Protein AF-A0A4P5WWT2-F1 (afdb_monomer)

pLDDT: mean 78.0, std 23.85, range [30.55, 98.19]

Secondary structure (DSSP, 8-state):
---SS-SSSSSS----------------------------EEE-TTS-EEEPPPHHHHHHHHHHHHHHHHHHHHHHHHHHHHHHHHHHHHHHHHHHHHHHHHHHHHHHHHHHHHHHHHHHHHHHHHHHHHHHHHHHHHHHHHHHHHHHHHHHHHHHHHHHHHHHHHHHHHHHHHHHHHHHHHHHHHHHHHHHHHHHHHHHHHHHHHHHHHHHHHHHHHHHHHHHHHHTT--------------------------------

Radius of gyration: 88.11 Å; Cα contacts (8 Å, |Δi|>4): 20; chains: 1; bounding box: 163×46×230 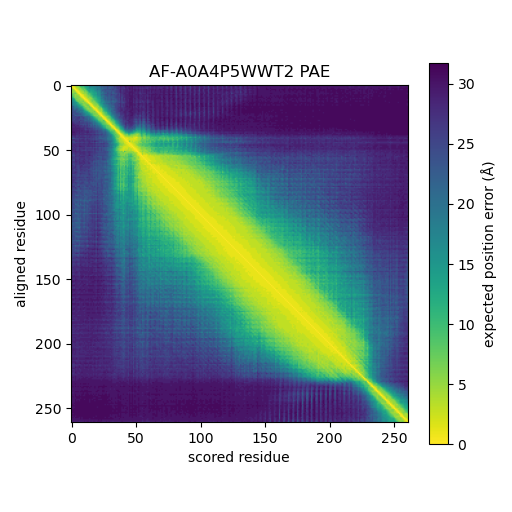Å

Mean predicted aligned error: 20.01 Å

Solvent-accessible surface area (backbone atoms only — not comparable to full-atom values): 16161 Å² total; per-residue (Å²): 143,86,89,90,86,87,85,88,84,86,83,87,76,89,87,91,84,87,88,88,83,90,80,94,76,92,81,82,86,74,95,71,73,85,74,76,76,77,77,44,73,45,73,45,98,87,70,50,78,43,78,54,69,56,69,68,64,52,51,53,51,49,55,52,46,58,50,49,50,55,5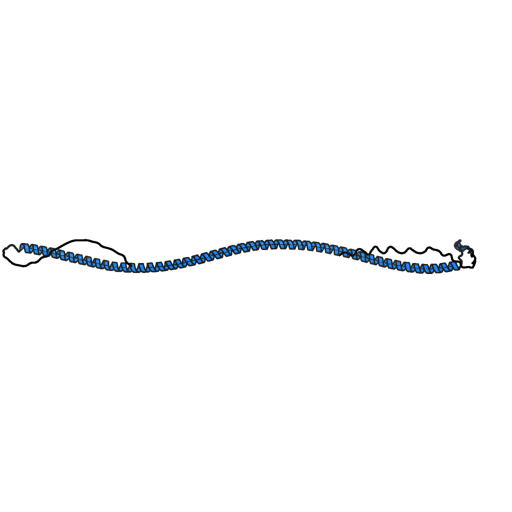1,48,52,52,51,51,53,51,50,52,51,51,50,52,51,50,55,48,53,52,52,52,50,52,52,52,48,55,52,50,54,51,52,50,51,52,51,52,50,52,52,53,51,51,53,51,51,50,54,51,51,53,51,51,53,52,51,52,51,53,50,52,56,53,48,52,53,49,51,52,53,51,49,54,52,49,55,51,50,51,54,51,50,55,50,51,54,50,51,53,52,52,53,51,52,51,52,50,54,48,52,54,51,50,50,51,53,52,52,52,53,48,52,52,51,51,51,51,53,52,49,50,53,52,51,54,51,49,52,50,49,50,54,50,50,52,52,49,53,49,50,54,49,52,51,51,52,50,50,50,50,51,51,56,50,51,66,72,69,66,87,80,87,82,89,86,89,90,92,84,82,89,81,88,84,87,84,88,81,86,84,82,86,88,81,84,86,82,87,90,133

Sequence (261 aa):
MKKILLSAVLLASTCSFADARDTKGCFLFARRNKTTTTTQWYRAKDGTVRKMLPYWDAMHRAEDADRLETELQKAQTDLAAAQAANAQTTADLAAAKTQTEALQKELEAARAQLAQLKTASETQSAELKKQIDSEKTTAASQKERADKAENAHKTAVGQVASLREEALRQAETLTGVRTELKATAEERDALKVRSEELQKAVTAAETAAKQTREELEALKKTVEENKKADETKPADPPQEGTTEEQPKVEGEKPAEPAAGN

Structure (mmCIF, N/CA/C/O backbone):
data_AF-A0A4P5WWT2-F1
#
_entry.id   AF-A0A4P5WWT2-F1
#
loop_
_atom_site.group_PDB
_atom_site.id
_atom_site.type_symbol
_atom_site.label_atom_id
_atom_site.label_alt_id
_atom_site.label_comp_id
_atom_site.label_asym_id
_atom_site.label_entity_id
_atom_site.label_seq_id
_atom_site.pdbx_PDB_ins_code
_atom_site.Cartn_x
_atom_site.Cartn_y
_atom_site.Cartn_z
_atom_site.occupancy
_atom_site.B_iso_or_equiv
_atom_site.auth_seq_id
_atom_site.auth_comp_id
_atom_site.auth_asym_id
_atom_site.auth_atom_id
_atom_site.pdbx_PDB_model_num
ATOM 1 N N . MET A 1 1 ? 35.916 -8.558 -21.184 1.00 42.97 1 MET A N 1
ATOM 2 C CA . MET A 1 1 ? 35.759 -8.578 -22.653 1.00 42.97 1 MET A CA 1
ATOM 3 C C . MET A 1 1 ? 36.894 -7.777 -23.279 1.00 42.97 1 MET A C 1
ATOM 5 O O . MET A 1 1 ? 36.809 -6.568 -23.404 1.00 42.97 1 MET A O 1
ATOM 9 N N . LYS A 1 2 ? 38.017 -8.448 -23.549 1.00 47.03 2 LYS A N 1
ATOM 10 C CA . LYS A 1 2 ? 39.197 -7.921 -24.248 1.00 47.03 2 LYS A CA 1
ATOM 11 C C . LYS A 1 2 ? 39.302 -8.748 -25.526 1.00 47.03 2 LYS A C 1
ATOM 13 O O . LYS A 1 2 ? 39.317 -9.966 -25.362 1.00 47.03 2 LYS A O 1
ATOM 18 N N . LYS A 1 3 ? 39.326 -8.114 -26.709 1.00 51.00 3 LYS A N 1
ATOM 19 C CA . LYS A 1 3 ? 39.768 -8.623 -28.038 1.00 51.00 3 LYS A CA 1
ATOM 20 C C . LYS A 1 3 ? 38.889 -8.075 -29.182 1.00 51.00 3 LYS A C 1
ATOM 22 O O . LYS A 1 3 ? 38.133 -8.849 -29.740 1.00 51.00 3 LYS A O 1
ATOM 27 N N . ILE A 1 4 ? 38.995 -6.790 -29.551 1.00 53.16 4 ILE A N 1
ATOM 28 C CA . ILE A 1 4 ? 38.644 -6.312 -30.919 1.00 53.16 4 ILE A CA 1
ATOM 29 C C . ILE A 1 4 ? 39.472 -5.055 -31.292 1.00 53.16 4 ILE A C 1
ATOM 31 O O . ILE A 1 4 ? 38.941 -4.062 -31.767 1.00 53.16 4 ILE A O 1
ATOM 35 N N . LEU A 1 5 ? 40.783 -5.041 -31.031 1.00 49.09 5 LEU A N 1
ATOM 36 C CA . LEU A 1 5 ? 41.663 -3.924 -31.432 1.00 49.09 5 LEU A CA 1
ATOM 37 C C . LEU A 1 5 ? 43.031 -4.440 -31.903 1.00 49.09 5 LEU A C 1
ATOM 39 O O . LEU A 1 5 ? 44.060 -4.052 -31.366 1.00 49.09 5 LEU A O 1
ATOM 43 N N . LEU A 1 6 ? 43.052 -5.384 -32.850 1.00 46.62 6 LEU A N 1
ATOM 44 C CA . LEU A 1 6 ? 44.300 -5.978 -33.358 1.00 46.62 6 LEU A CA 1
ATOM 45 C C . LEU A 1 6 ? 44.109 -6.591 -34.760 1.00 46.62 6 LEU A C 1
ATOM 47 O O . LEU A 1 6 ? 44.288 -7.789 -34.952 1.00 46.62 6 LEU A O 1
ATOM 51 N N . SER A 1 7 ? 43.709 -5.791 -35.753 1.00 43.78 7 SER A N 1
ATOM 52 C CA . SER A 1 7 ? 43.649 -6.279 -37.147 1.00 43.78 7 SER A CA 1
ATOM 53 C C . SER A 1 7 ? 43.903 -5.239 -38.249 1.00 43.78 7 SER A C 1
ATOM 55 O O . SER A 1 7 ? 43.761 -5.573 -39.417 1.00 43.78 7 SER A O 1
ATOM 57 N N . ALA A 1 8 ? 44.345 -4.014 -37.935 1.00 43.34 8 ALA A N 1
ATOM 58 C CA . ALA A 1 8 ? 44.495 -2.950 -38.944 1.00 43.34 8 ALA A CA 1
ATOM 59 C C . ALA A 1 8 ? 45.938 -2.446 -39.191 1.00 43.34 8 ALA A C 1
ATOM 61 O O . ALA A 1 8 ? 46.107 -1.383 -39.774 1.00 43.34 8 ALA A O 1
ATOM 62 N N . VAL A 1 9 ? 46.988 -3.168 -38.767 1.00 48.16 9 VAL A N 1
ATOM 63 C CA . VAL A 1 9 ? 48.397 -2.693 -38.882 1.00 48.16 9 VAL A CA 1
ATOM 64 C C . VAL A 1 9 ? 49.313 -3.640 -39.686 1.00 48.16 9 VAL A C 1
ATOM 66 O O . VAL A 1 9 ? 50.515 -3.435 -39.765 1.00 48.16 9 VAL A O 1
ATOM 69 N N . LEU A 1 10 ? 48.780 -4.666 -40.355 1.00 43.59 10 LEU A N 1
ATOM 70 C CA . LEU A 1 10 ? 49.599 -5.729 -40.967 1.00 43.59 10 LEU A CA 1
ATOM 71 C C . LEU A 1 10 ? 49.411 -5.899 -42.485 1.00 43.59 10 LEU A C 1
ATOM 73 O O . LEU A 1 10 ? 49.342 -7.023 -42.963 1.00 43.59 10 LEU A O 1
ATOM 77 N N . LEU A 1 11 ? 49.341 -4.808 -43.257 1.00 41.16 11 LEU A N 1
ATOM 78 C CA . LEU A 1 11 ? 49.285 -4.897 -44.732 1.00 41.16 11 LEU A CA 1
ATOM 79 C C . LEU A 1 11 ? 49.998 -3.750 -45.476 1.00 41.16 11 LEU A C 1
ATOM 81 O O . LEU A 1 11 ? 49.630 -3.389 -46.587 1.00 41.16 11 LEU A O 1
ATOM 85 N N . ALA A 1 12 ? 51.058 -3.201 -44.879 1.00 41.62 12 ALA A N 1
ATOM 86 C CA . ALA A 1 12 ? 51.969 -2.262 -45.541 1.00 41.62 12 ALA A CA 1
ATOM 87 C C . ALA A 1 12 ? 53.431 -2.697 -45.341 1.00 41.62 12 ALA A C 1
ATOM 89 O O . ALA A 1 12 ? 54.219 -2.014 -44.696 1.00 41.62 12 ALA A O 1
ATOM 90 N N . SER A 1 13 ? 53.779 -3.890 -45.821 1.00 45.91 13 SER A N 1
ATOM 91 C CA . SER A 1 13 ? 55.163 -4.365 -45.950 1.00 45.91 13 SER A CA 1
ATOM 92 C C . SER A 1 13 ? 55.162 -5.627 -46.814 1.00 45.91 13 SER A C 1
ATOM 94 O O . SER A 1 13 ? 54.266 -6.450 -46.648 1.00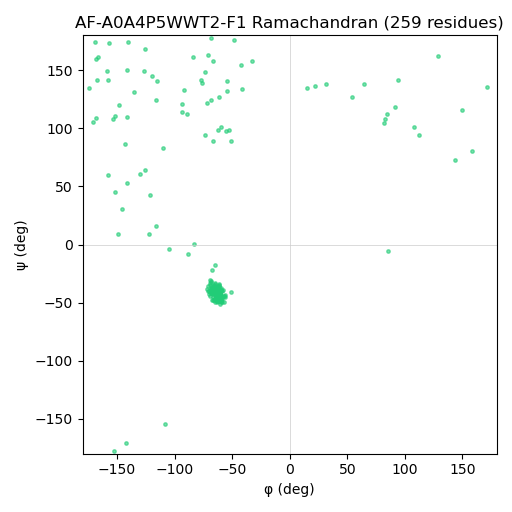 45.91 13 SER A O 1
ATOM 96 N N . THR A 1 14 ? 56.168 -5.793 -47.679 1.00 42.12 14 THR A N 1
ATOM 97 C CA . THR A 1 14 ? 56.293 -6.743 -48.817 1.00 42.12 14 THR A CA 1
ATOM 98 C C . THR A 1 14 ? 55.627 -6.189 -50.093 1.00 42.12 14 THR A C 1
ATOM 100 O O . THR A 1 14 ? 54.437 -5.928 -50.102 1.00 42.12 14 THR A O 1
ATOM 103 N N . CYS A 1 15 ? 56.320 -5.841 -51.182 1.00 34.25 15 CYS A N 1
ATOM 104 C CA . CYS A 1 15 ? 57.486 -6.462 -51.805 1.00 34.25 15 CYS A CA 1
ATOM 105 C C . CYS A 1 15 ? 58.391 -5.418 -52.489 1.00 34.25 15 CYS A C 1
ATOM 107 O O . CYS A 1 15 ? 57.974 -4.779 -53.447 1.00 34.25 15 CYS A O 1
ATOM 109 N N . SER A 1 16 ? 59.649 -5.328 -52.056 1.00 39.09 16 SER A N 1
ATOM 110 C CA . SER A 1 16 ? 60.763 -4.809 -52.861 1.00 39.09 16 SER A CA 1
ATOM 111 C C . SER A 1 16 ? 61.998 -5.631 -52.517 1.00 39.09 16 SER A C 1
ATOM 113 O O . SER A 1 16 ? 62.725 -5.258 -51.608 1.00 39.09 16 SER A O 1
ATOM 115 N N . PHE A 1 17 ? 62.200 -6.770 -53.183 1.00 36.44 17 PHE A N 1
ATOM 116 C CA . PHE A 1 17 ? 63.481 -7.486 -53.221 1.00 36.44 17 PHE A CA 1
ATOM 117 C C . PHE A 1 17 ? 63.544 -8.418 -54.442 1.00 36.44 17 PHE A C 1
ATOM 119 O O . PHE A 1 17 ? 62.526 -8.984 -54.832 1.00 36.44 17 PHE A O 1
ATOM 126 N N . ALA A 1 18 ? 64.775 -8.592 -54.939 1.00 36.31 18 ALA A N 1
ATOM 127 C CA . ALA A 1 18 ? 65.262 -9.335 -56.112 1.00 36.31 18 ALA A CA 1
ATOM 128 C C . ALA A 1 18 ? 65.346 -8.472 -57.397 1.00 36.31 18 ALA A C 1
ATOM 130 O O . ALA A 1 18 ? 64.347 -7.932 -57.846 1.00 36.31 18 ALA A O 1
ATOM 131 N N . ASP A 1 19 ? 66.499 -8.254 -58.037 1.00 30.67 19 ASP A N 1
ATOM 132 C CA . ASP A 1 19 ? 67.686 -9.105 -58.056 1.00 30.67 19 ASP A CA 1
ATOM 133 C C . ASP A 1 19 ? 68.964 -8.331 -58.425 1.00 30.67 19 ASP A C 1
ATOM 135 O O . ASP A 1 19 ? 68.970 -7.452 -59.289 1.00 30.67 19 ASP A O 1
ATOM 139 N N . ALA A 1 20 ? 70.057 -8.694 -57.761 1.00 41.22 20 ALA A N 1
ATOM 140 C CA . ALA A 1 20 ? 71.413 -8.264 -58.058 1.00 41.22 20 ALA A CA 1
ATOM 141 C C . ALA A 1 20 ? 72.345 -9.460 -57.835 1.00 41.22 20 ALA A C 1
ATOM 143 O O . ALA A 1 20 ? 72.566 -9.819 -56.679 1.00 41.22 20 ALA A O 1
ATOM 144 N N . ARG A 1 21 ? 72.901 -10.017 -58.928 1.00 33.75 21 ARG A N 1
ATOM 145 C CA . ARG A 1 21 ? 74.230 -10.672 -59.105 1.00 33.75 21 ARG A CA 1
ATOM 146 C C . ARG A 1 21 ? 74.153 -11.765 -60.182 1.00 33.75 21 ARG A C 1
ATOM 148 O O . ARG A 1 21 ? 73.308 -12.639 -60.126 1.00 33.75 21 ARG A O 1
ATOM 155 N N . ASP A 1 22 ? 74.867 -11.616 -61.294 1.00 43.06 22 ASP A N 1
ATOM 156 C CA . ASP A 1 22 ? 76.284 -11.978 -61.499 1.00 43.06 22 ASP A CA 1
ATOM 157 C C . ASP A 1 22 ? 76.465 -13.469 -61.822 1.00 43.06 22 ASP A C 1
ATOM 159 O O . ASP A 1 22 ? 76.431 -14.299 -60.925 1.00 43.06 22 ASP A O 1
ATOM 163 N N . THR A 1 23 ? 76.731 -13.788 -63.094 1.00 37.31 23 THR A N 1
ATOM 164 C CA . THR A 1 23 ? 77.560 -14.944 -63.473 1.00 37.31 23 THR A CA 1
ATOM 165 C C . THR A 1 23 ? 78.240 -14.682 -64.815 1.00 37.31 23 THR A C 1
ATOM 167 O O . THR A 1 23 ? 77.612 -14.690 -65.875 1.00 37.31 23 THR A O 1
ATOM 170 N N . LYS A 1 24 ? 79.562 -14.499 -64.769 1.00 48.31 24 LYS A N 1
ATOM 171 C CA . LYS A 1 24 ? 80.464 -14.733 -65.901 1.00 48.31 24 LYS A CA 1
ATOM 172 C C . LYS A 1 24 ? 80.383 -16.213 -66.298 1.00 48.31 24 LYS A C 1
ATOM 174 O O . LYS A 1 24 ? 80.599 -17.079 -65.457 1.00 48.31 24 LYS A O 1
ATOM 179 N N . GLY A 1 25 ? 80.130 -16.498 -67.572 1.00 34.62 25 GLY A N 1
ATOM 180 C CA . GLY A 1 25 ? 80.138 -17.855 -68.120 1.00 34.62 25 GLY A CA 1
ATOM 181 C C . GLY A 1 25 ? 80.105 -17.822 -69.644 1.00 34.62 25 GLY A C 1
ATOM 182 O O . GLY A 1 25 ? 79.115 -17.421 -70.243 1.00 34.62 25 GLY A O 1
ATOM 183 N N . CYS A 1 26 ? 81.232 -18.172 -70.253 1.00 43.88 26 CYS A N 1
ATOM 184 C CA . CYS A 1 26 ? 81.520 -18.122 -71.681 1.00 43.88 26 CYS A CA 1
ATOM 185 C C . CYS A 1 26 ? 80.499 -18.874 -72.549 1.00 43.88 26 CYS A C 1
ATOM 187 O O . CYS A 1 26 ? 80.303 -20.065 -72.339 1.00 43.88 26 CYS A O 1
ATOM 189 N N . PHE A 1 27 ? 80.008 -18.244 -73.622 1.00 33.41 27 PHE A N 1
ATOM 190 C CA . PHE A 1 27 ? 79.699 -18.959 -74.861 1.00 33.41 27 PHE A CA 1
ATOM 191 C C . PHE A 1 27 ? 80.216 -18.199 -76.083 1.00 33.41 27 PHE A C 1
ATOM 193 O O . PHE A 1 27 ? 80.093 -16.983 -76.223 1.00 33.41 27 PHE A O 1
ATOM 200 N N . LEU A 1 28 ? 80.892 -18.983 -76.910 1.00 41.19 28 LEU A N 1
ATOM 201 C CA . LEU A 1 28 ? 81.624 -18.651 -78.116 1.00 41.19 28 LEU A CA 1
ATOM 202 C C . LEU A 1 28 ? 80.682 -18.325 -79.289 1.00 41.19 28 LEU A C 1
ATOM 204 O O . LEU A 1 28 ? 79.652 -18.972 -79.440 1.00 41.19 28 LEU A O 1
ATOM 208 N N . PHE A 1 29 ? 81.146 -17.423 -80.165 1.00 33.78 29 PHE A N 1
ATOM 209 C CA . PHE A 1 29 ? 80.616 -17.069 -81.498 1.00 33.78 29 PHE A CA 1
ATOM 210 C C . PHE A 1 29 ? 79.209 -16.423 -81.518 1.00 33.78 29 PHE A C 1
ATOM 212 O O . PHE A 1 29 ? 78.296 -16.826 -80.825 1.00 33.78 29 PHE A O 1
ATOM 219 N N . ALA A 1 30 ? 78.909 -15.389 -82.301 1.00 33.44 30 ALA A N 1
ATOM 220 C CA . ALA A 1 30 ? 79.591 -14.798 -83.435 1.00 33.44 30 ALA A CA 1
ATOM 221 C C . ALA A 1 30 ? 79.453 -13.272 -83.388 1.00 33.44 30 ALA A C 1
ATOM 223 O O . ALA A 1 30 ? 78.450 -12.715 -82.943 1.00 33.44 30 ALA A O 1
ATOM 224 N N . ARG A 1 31 ? 80.471 -12.609 -83.929 1.00 40.25 31 ARG A N 1
ATOM 225 C CA . ARG A 1 31 ? 80.467 -11.217 -84.370 1.00 40.25 31 ARG A CA 1
ATOM 226 C C . ARG A 1 31 ? 79.257 -10.980 -85.287 1.00 40.25 31 ARG A C 1
ATOM 228 O O . ARG A 1 31 ? 79.357 -11.155 -86.496 1.00 40.25 31 ARG A O 1
ATOM 235 N N . ARG A 1 32 ? 78.109 -10.600 -84.721 1.00 38.72 32 ARG A N 1
ATOM 236 C CA . ARG A 1 32 ? 76.994 -10.037 -85.483 1.00 38.72 32 ARG A CA 1
ATOM 237 C C . ARG A 1 32 ? 77.214 -8.537 -85.515 1.00 38.72 32 ARG A C 1
ATOM 239 O O . ARG A 1 32 ? 77.258 -7.868 -84.487 1.00 38.72 32 ARG A O 1
ATOM 246 N N . ASN A 1 33 ? 77.505 -8.077 -86.721 1.00 38.66 33 ASN A N 1
ATOM 247 C CA . ASN A 1 33 ? 77.826 -6.708 -87.067 1.00 38.66 33 ASN A CA 1
ATOM 248 C C . ASN A 1 33 ? 76.915 -5.725 -86.330 1.00 38.66 33 ASN A C 1
ATOM 250 O O . ASN A 1 33 ? 75.698 -5.894 -86.323 1.00 38.66 33 ASN A O 1
ATOM 254 N N . LYS A 1 34 ? 77.514 -4.672 -85.765 1.00 45.19 34 LYS A N 1
ATOM 255 C CA . LYS A 1 34 ? 76.802 -3.422 -85.516 1.00 45.19 34 LYS A CA 1
ATOM 256 C C . LYS A 1 34 ? 76.223 -2.999 -86.864 1.00 45.19 34 LYS A C 1
ATOM 258 O O . LYS A 1 34 ? 76.945 -2.465 -87.702 1.00 45.19 34 LYS A O 1
ATOM 263 N N . THR A 1 35 ? 74.953 -3.295 -87.113 1.00 46.47 35 THR A N 1
ATOM 264 C CA . THR A 1 35 ? 74.186 -2.576 -88.119 1.00 46.47 35 THR A CA 1
ATOM 265 C C . THR A 1 35 ? 74.144 -1.144 -87.629 1.00 46.47 35 THR A C 1
ATOM 267 O O . THR A 1 35 ? 73.403 -0.801 -86.713 1.00 46.47 35 THR A O 1
ATOM 270 N N . THR A 1 36 ? 75.025 -0.322 -88.186 1.00 48.00 36 THR A N 1
ATOM 271 C CA . THR A 1 36 ? 74.881 1.123 -88.190 1.00 48.00 36 THR A CA 1
ATOM 272 C C . THR A 1 36 ? 73.493 1.397 -88.757 1.00 48.00 36 THR A C 1
ATOM 274 O O . THR A 1 36 ? 73.290 1.293 -89.963 1.00 48.00 36 THR A O 1
ATOM 277 N N . THR A 1 37 ? 72.506 1.639 -87.894 1.00 51.44 37 THR A N 1
ATOM 278 C CA . THR A 1 37 ? 71.164 2.040 -88.316 1.00 51.44 37 THR A CA 1
ATOM 279 C C . THR A 1 37 ? 71.296 3.426 -88.932 1.00 51.44 37 THR A C 1
ATOM 281 O O . THR A 1 37 ? 71.252 4.438 -88.228 1.00 51.44 37 THR A O 1
ATOM 284 N N . THR A 1 38 ? 71.551 3.482 -90.242 1.00 56.88 38 THR A N 1
ATOM 285 C CA . THR A 1 38 ? 71.655 4.722 -91.008 1.00 56.88 38 THR A CA 1
ATOM 286 C C . THR A 1 38 ? 70.326 5.445 -90.867 1.00 56.88 38 THR A C 1
ATOM 288 O O . THR A 1 38 ? 69.318 5.060 -91.452 1.00 56.88 38 THR A O 1
ATOM 291 N N . THR A 1 39 ? 70.301 6.450 -89.999 1.00 61.12 39 THR A N 1
ATOM 292 C CA . THR A 1 39 ? 69.100 7.216 -89.700 1.00 61.12 39 THR A CA 1
ATOM 293 C C . THR A 1 39 ? 68.823 8.116 -90.899 1.00 61.12 39 THR A C 1
ATOM 295 O O . THR A 1 39 ? 69.422 9.180 -91.029 1.00 61.12 39 THR A O 1
ATOM 298 N N . GLN A 1 40 ? 67.980 7.649 -91.817 1.00 69.62 40 GLN A N 1
ATOM 299 C CA . GLN A 1 40 ? 67.544 8.439 -92.963 1.00 69.62 40 GLN A CA 1
ATOM 300 C C . GLN A 1 40 ? 66.482 9.436 -92.502 1.00 69.62 40 GLN A C 1
ATOM 302 O O . GLN A 1 40 ? 65.662 9.123 -91.643 1.00 69.62 40 GLN A O 1
ATOM 307 N N . TRP A 1 41 ? 66.505 10.647 -93.043 1.00 79.25 41 TRP A N 1
ATOM 308 C CA . TRP A 1 41 ? 65.551 11.706 -92.720 1.00 79.25 41 TRP A CA 1
ATOM 309 C C . TRP A 1 41 ? 64.743 12.024 -93.969 1.00 79.25 41 TRP A C 1
ATOM 311 O O . TRP A 1 41 ? 65.295 12.050 -95.067 1.00 79.25 41 TRP A O 1
ATOM 321 N N . TYR A 1 42 ? 63.449 12.272 -93.815 1.00 80.19 42 TYR A N 1
ATOM 322 C CA . TYR A 1 42 ? 62.590 12.691 -94.917 1.00 80.19 42 TYR A CA 1
ATOM 323 C C . TYR A 1 42 ? 61.859 13.979 -94.553 1.00 80.19 42 TYR A C 1
ATOM 325 O O . TYR A 1 42 ? 61.570 14.238 -93.384 1.00 80.19 42 TYR A O 1
ATOM 333 N N . ARG A 1 43 ? 61.566 14.804 -95.559 1.00 81.12 43 ARG A N 1
ATOM 334 C CA . ARG A 1 43 ? 60.782 16.028 -95.389 1.00 81.12 43 ARG A CA 1
ATOM 335 C C . ARG A 1 43 ? 59.319 15.713 -95.675 1.00 81.12 43 ARG A C 1
ATOM 337 O O . ARG A 1 43 ? 58.977 15.336 -96.793 1.00 81.12 43 ARG A O 1
ATOM 344 N N . ALA A 1 44 ? 58.476 15.806 -94.656 1.00 78.00 44 ALA A N 1
ATOM 345 C CA . ALA A 1 44 ? 57.042 15.605 -94.786 1.00 78.00 44 ALA A CA 1
ATOM 346 C C . ALA A 1 44 ? 56.388 16.779 -95.542 1.00 78.00 44 ALA A C 1
ATOM 348 O O . ALA A 1 44 ? 56.980 17.849 -95.706 1.00 78.00 44 ALA A O 1
ATOM 349 N N . LYS A 1 45 ? 55.156 16.575 -96.029 1.00 80.19 45 LYS A N 1
ATOM 350 C CA . LYS A 1 45 ? 54.410 17.571 -96.827 1.00 80.19 45 LYS A CA 1
ATOM 351 C C . LYS A 1 45 ? 54.062 18.851 -96.049 1.00 80.19 45 LYS A C 1
ATOM 353 O O . LYS A 1 45 ? 53.787 19.870 -96.665 1.00 80.19 45 LYS A O 1
ATOM 358 N N . ASP A 1 46 ? 54.117 18.799 -94.721 1.00 85.75 46 ASP A N 1
ATOM 359 C CA . ASP A 1 46 ? 53.969 19.937 -93.803 1.00 85.75 46 ASP A CA 1
ATOM 360 C C . ASP A 1 46 ? 55.280 20.735 -93.608 1.00 85.75 46 ASP A C 1
ATOM 362 O O . ASP A 1 46 ? 55.319 21.699 -92.849 1.00 85.75 46 ASP A O 1
ATOM 366 N N . GLY A 1 47 ? 56.369 20.336 -94.278 1.00 82.44 47 GLY A N 1
ATOM 367 C CA . GLY A 1 47 ? 57.685 20.970 -94.189 1.00 82.44 47 GLY A CA 1
ATOM 368 C C . GLY A 1 47 ? 58.559 20.475 -93.033 1.00 82.44 47 GLY A C 1
ATOM 369 O O . GLY A 1 47 ? 59.739 20.840 -92.979 1.00 82.44 47 GLY A O 1
ATOM 370 N N . THR A 1 48 ? 58.033 19.619 -92.149 1.00 84.31 48 THR A N 1
ATOM 371 C CA . THR A 1 48 ? 58.783 19.055 -91.017 1.00 84.31 48 THR A CA 1
ATOM 372 C C . THR A 1 48 ? 59.732 17.948 -91.480 1.00 84.31 48 THR A C 1
ATOM 374 O O . THR A 1 48 ? 59.396 17.134 -92.341 1.00 84.31 48 THR A O 1
ATOM 377 N N . VAL A 1 49 ? 60.952 17.908 -90.935 1.00 77.62 49 VAL A N 1
ATOM 378 C CA . VAL A 1 49 ? 61.920 16.837 -91.223 1.00 77.62 49 VAL A CA 1
ATOM 379 C C . VAL A 1 49 ? 61.776 15.758 -90.159 1.00 77.62 49 VAL A C 1
ATOM 381 O O . VAL A 1 49 ? 61.928 16.028 -88.969 1.00 77.62 49 VAL A O 1
ATOM 384 N N . ARG A 1 50 ? 61.467 14.533 -90.582 1.00 82.25 50 ARG A N 1
ATOM 385 C CA . ARG A 1 50 ? 61.177 13.405 -89.696 1.00 82.25 50 ARG A CA 1
ATOM 386 C C . ARG A 1 50 ? 62.166 12.276 -89.940 1.00 82.25 50 ARG A C 1
ATOM 388 O O . ARG A 1 50 ? 62.604 12.035 -91.065 1.00 82.25 50 ARG A O 1
ATOM 395 N N . LYS A 1 51 ? 62.526 11.577 -88.865 1.00 80.81 51 LYS A N 1
ATOM 396 C CA . LYS A 1 51 ? 63.367 10.383 -88.930 1.00 80.81 51 LYS A CA 1
ATOM 397 C C . LYS A 1 51 ? 62.586 9.255 -89.607 1.00 80.81 51 LYS A C 1
ATOM 399 O O . LYS A 1 51 ? 61.497 8.900 -89.160 1.00 80.81 51 LYS A O 1
ATOM 404 N N . MET A 1 52 ? 63.148 8.701 -90.675 1.00 74.62 52 MET A N 1
ATOM 405 C CA . MET A 1 52 ? 62.657 7.495 -91.325 1.00 74.62 52 MET A CA 1
ATOM 406 C C . MET A 1 52 ? 62.961 6.311 -90.414 1.00 74.62 52 MET A C 1
ATOM 408 O O . MET A 1 52 ? 64.105 6.083 -90.009 1.00 74.62 52 MET A O 1
ATOM 412 N N . LEU A 1 53 ? 61.905 5.606 -90.041 1.00 74.75 53 LEU A N 1
ATOM 413 C CA . LEU A 1 53 ? 61.984 4.479 -89.137 1.00 74.75 53 LEU A CA 1
ATOM 414 C C . LEU A 1 53 ? 62.171 3.183 -89.916 1.00 74.75 53 LEU A C 1
ATOM 416 O O . LEU A 1 53 ? 61.446 2.971 -90.889 1.00 74.75 53 LEU A O 1
ATOM 420 N N . PRO A 1 54 ? 63.122 2.320 -89.513 1.00 80.44 54 PRO A N 1
ATOM 421 C CA . PRO A 1 54 ? 63.204 0.971 -90.046 1.00 80.44 54 PRO A CA 1
ATOM 422 C C . PRO A 1 54 ? 61.858 0.266 -89.870 1.00 80.44 54 PRO A C 1
ATOM 424 O O . PRO A 1 54 ? 61.217 0.406 -88.831 1.00 80.44 54 PRO A O 1
ATOM 427 N N . TYR A 1 55 ? 61.446 -0.509 -90.871 1.00 78.81 55 TYR A N 1
ATOM 428 C CA . TYR A 1 55 ? 60.162 -1.216 -90.870 1.00 78.81 55 TYR A CA 1
ATOM 429 C C . TYR A 1 55 ? 59.926 -2.039 -89.588 1.00 78.81 55 TYR A C 1
ATOM 431 O O . TYR A 1 55 ? 58.844 -1.981 -89.016 1.00 78.81 55 TYR A O 1
ATOM 439 N N . TRP A 1 56 ? 60.959 -2.718 -89.081 1.00 78.50 56 TRP A N 1
ATOM 440 C CA . TRP A 1 56 ? 60.891 -3.484 -87.830 1.00 78.50 56 TRP A CA 1
ATOM 441 C C . TRP A 1 56 ? 60.599 -2.621 -86.592 1.00 78.50 56 TRP A C 1
ATOM 443 O O . TRP A 1 56 ? 59.761 -2.996 -85.780 1.00 78.50 56 TRP A O 1
ATOM 453 N N . ASP A 1 57 ? 61.209 -1.437 -86.475 1.00 82.88 57 ASP A N 1
ATOM 454 C CA . ASP A 1 57 ? 60.929 -0.507 -85.369 1.00 82.88 57 ASP A CA 1
ATOM 455 C C . ASP A 1 57 ? 59.511 0.081 -85.472 1.00 82.88 57 ASP A C 1
ATOM 457 O O . ASP A 1 57 ? 58.891 0.395 -84.458 1.00 82.88 57 ASP A O 1
ATOM 461 N N . ALA A 1 58 ? 58.997 0.262 -86.694 1.00 81.06 58 ALA A N 1
ATOM 462 C CA . ALA A 1 58 ? 57.627 0.715 -86.916 1.00 81.06 58 ALA A CA 1
ATOM 463 C C . ALA A 1 58 ? 56.599 -0.368 -86.544 1.00 81.06 58 ALA A C 1
ATOM 465 O O . ALA A 1 58 ? 55.594 -0.040 -85.921 1.00 81.06 58 ALA A O 1
ATOM 466 N N . MET A 1 59 ? 56.874 -1.637 -86.868 1.00 81.75 59 MET A N 1
ATOM 467 C CA . MET A 1 59 ? 56.031 -2.780 -86.496 1.00 81.75 59 MET A CA 1
ATOM 468 C C . MET A 1 59 ? 55.984 -2.988 -84.978 1.00 81.75 59 MET A C 1
ATOM 470 O O . MET A 1 59 ? 54.895 -3.033 -84.420 1.00 81.75 59 MET A O 1
ATOM 474 N N . HIS A 1 60 ? 57.132 -3.012 -84.291 1.00 83.56 60 HIS A N 1
ATOM 475 C CA . HIS A 1 60 ? 57.151 -3.172 -82.831 1.00 83.56 60 HIS A CA 1
ATOM 476 C C . HIS A 1 60 ? 56.446 -2.026 -82.099 1.00 83.56 60 HIS A C 1
ATOM 478 O O . HIS A 1 60 ? 55.749 -2.258 -81.119 1.00 83.56 60 HIS A O 1
ATOM 484 N N . ARG A 1 61 ? 56.540 -0.789 -82.606 1.00 85.06 61 ARG A N 1
ATOM 485 C CA . ARG A 1 61 ? 55.763 0.326 -82.043 1.00 85.06 61 ARG A CA 1
ATOM 486 C C . ARG A 1 61 ? 54.265 0.216 -82.276 1.00 85.06 61 ARG A C 1
ATOM 488 O O . ARG A 1 61 ? 53.517 0.739 -81.460 1.00 85.06 61 ARG A O 1
ATOM 495 N N . ALA A 1 62 ? 53.837 -0.383 -83.384 1.00 83.81 62 ALA A N 1
ATOM 496 C CA . ALA A 1 62 ? 52.423 -0.639 -83.625 1.00 83.81 62 ALA A CA 1
ATOM 497 C C . ALA A 1 62 ? 51.902 -1.716 -82.657 1.00 83.81 62 ALA A C 1
ATOM 499 O O . ALA A 1 62 ? 50.884 -1.499 -82.013 1.00 83.81 62 ALA A O 1
ATOM 500 N N . GLU A 1 63 ? 52.656 -2.803 -82.457 1.00 86.44 63 GLU A N 1
ATOM 501 C CA . GLU A 1 63 ? 52.333 -3.849 -81.470 1.00 86.44 63 GLU A CA 1
ATOM 502 C C . GLU A 1 63 ? 52.280 -3.296 -80.031 1.00 86.44 63 GLU A C 1
ATOM 504 O O . GLU A 1 63 ? 51.362 -3.612 -79.271 1.00 86.44 63 GLU A O 1
ATOM 509 N N . ASP A 1 64 ? 53.230 -2.430 -79.658 1.00 87.44 64 ASP A N 1
ATOM 510 C CA . ASP A 1 64 ? 53.229 -1.742 -78.362 1.00 87.44 64 ASP A CA 1
ATOM 511 C C . ASP A 1 64 ? 52.034 -0.783 -78.224 1.00 87.44 64 ASP A C 1
ATOM 513 O O . ASP A 1 64 ? 51.450 -0.687 -77.145 1.00 87.44 64 ASP A O 1
ATOM 517 N N . ALA A 1 65 ? 51.645 -0.086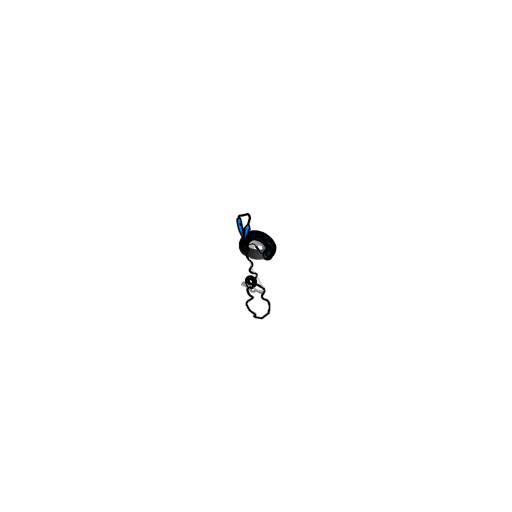 -79.298 1.00 87.94 65 ALA A N 1
ATOM 518 C CA . ALA A 1 65 ? 50.481 0.797 -79.295 1.00 87.94 65 ALA A CA 1
ATOM 519 C C . ALA A 1 65 ? 49.177 0.010 -79.088 1.00 87.94 65 ALA A C 1
ATOM 521 O O . ALA A 1 65 ? 48.411 0.363 -78.195 1.00 87.94 65 ALA A O 1
ATOM 522 N N . ASP A 1 66 ? 48.973 -1.095 -79.811 1.00 91.31 66 ASP A N 1
ATOM 523 C CA . ASP A 1 66 ? 47.791 -1.959 -79.660 1.00 91.31 66 ASP A CA 1
ATOM 524 C C . ASP A 1 66 ? 47.696 -2.545 -78.236 1.00 91.31 66 ASP A C 1
ATOM 526 O O . ASP A 1 66 ? 46.621 -2.625 -77.622 1.00 91.31 66 ASP A O 1
ATOM 530 N N . ARG A 1 67 ? 48.846 -2.923 -77.659 1.00 92.69 67 ARG A N 1
ATOM 531 C CA . ARG A 1 67 ? 48.926 -3.387 -76.270 1.00 92.69 67 ARG A CA 1
ATOM 532 C C . ARG A 1 67 ? 48.566 -2.278 -75.281 1.00 92.69 67 ARG A C 1
ATOM 534 O O . ARG A 1 67 ? 47.779 -2.522 -74.366 1.00 92.69 67 ARG A O 1
ATOM 541 N N . LEU A 1 68 ? 49.113 -1.076 -75.462 1.00 91.81 68 LEU A N 1
ATOM 542 C CA . LEU A 1 68 ? 48.830 0.075 -74.605 1.00 91.81 68 LEU A CA 1
ATOM 543 C C . LEU A 1 68 ? 47.373 0.531 -74.715 1.00 91.81 68 LEU A C 1
ATOM 545 O O . LEU A 1 68 ? 46.790 0.906 -73.703 1.00 91.81 68 LEU A O 1
ATOM 549 N N . GLU A 1 69 ? 46.757 0.458 -75.895 1.00 92.94 69 GLU A N 1
ATOM 550 C CA . GLU A 1 69 ? 45.325 0.729 -76.066 1.00 92.94 69 GLU A CA 1
ATOM 551 C C . GLU A 1 69 ? 44.476 -0.263 -75.268 1.00 92.94 69 GLU A C 1
ATOM 553 O O . GLU A 1 69 ? 43.550 0.135 -74.558 1.00 92.94 69 GLU A O 1
ATOM 558 N N . THR A 1 70 ? 44.840 -1.546 -75.303 1.00 92.88 70 THR A N 1
ATOM 559 C CA . THR A 1 70 ? 44.164 -2.586 -74.518 1.00 92.88 70 THR A CA 1
ATOM 560 C C . THR A 1 70 ? 44.334 -2.364 -73.008 1.00 92.88 70 THR A C 1
ATOM 562 O O . THR A 1 70 ? 43.384 -2.527 -72.240 1.00 92.88 70 THR A O 1
ATOM 565 N N . GLU A 1 71 ? 45.533 -1.989 -72.555 1.00 95.31 71 GLU A N 1
ATOM 566 C CA . GLU A 1 71 ? 45.809 -1.675 -71.145 1.00 95.31 71 GLU A CA 1
ATOM 567 C C . GLU A 1 71 ? 45.089 -0.393 -70.692 1.00 95.31 71 GLU A C 1
ATOM 569 O O . GLU A 1 71 ? 44.540 -0.353 -69.590 1.00 95.31 71 GLU A O 1
ATOM 574 N N . LEU A 1 72 ? 45.004 0.623 -71.555 1.00 95.38 72 LEU A N 1
ATOM 575 C CA . LEU A 1 72 ? 44.282 1.868 -71.295 1.00 95.38 72 LEU A CA 1
ATOM 576 C C . LEU A 1 72 ? 42.771 1.637 -71.192 1.00 95.38 72 LEU A C 1
ATOM 578 O O . LEU A 1 72 ? 42.143 2.171 -70.280 1.00 95.38 72 LEU A O 1
ATOM 582 N N . GLN A 1 73 ? 42.193 0.805 -72.062 1.00 95.81 73 GLN A N 1
ATOM 583 C CA . GLN A 1 73 ? 40.785 0.412 -71.960 1.00 95.81 73 GLN A CA 1
ATOM 584 C C . GLN A 1 73 ? 40.497 -0.303 -70.635 1.00 95.81 73 GLN A C 1
ATOM 586 O O . GLN A 1 73 ? 39.541 0.057 -69.951 1.00 95.81 73 GLN A O 1
ATOM 591 N N . LYS A 1 74 ? 41.354 -1.250 -70.223 1.00 96.06 74 LYS A N 1
ATOM 592 C CA . LYS A 1 74 ? 41.227 -1.926 -68.918 1.00 96.06 74 LYS A CA 1
ATOM 593 C C . LYS A 1 74 ? 41.327 -0.943 -67.750 1.00 96.06 74 LYS A C 1
ATOM 595 O O . LYS A 1 74 ? 40.491 -0.960 -66.852 1.00 96.06 74 LYS A O 1
ATOM 600 N N . ALA A 1 75 ? 42.298 -0.033 -67.782 1.00 95.38 75 ALA A N 1
ATOM 601 C CA . ALA A 1 75 ? 42.450 0.980 -66.742 1.00 95.38 75 ALA A CA 1
ATOM 602 C C . ALA A 1 75 ? 41.237 1.925 -66.669 1.00 95.38 75 ALA A C 1
ATOM 604 O O . ALA A 1 75 ? 40.818 2.306 -65.578 1.00 95.38 75 ALA A O 1
ATOM 605 N N . GLN A 1 76 ? 40.639 2.284 -67.809 1.00 96.06 76 GLN A N 1
ATOM 606 C CA . GLN A 1 76 ? 39.417 3.090 -67.853 1.00 96.06 76 GLN A CA 1
ATOM 607 C C . GLN A 1 76 ? 38.210 2.338 -67.284 1.00 96.06 76 GLN A C 1
ATOM 609 O O . GLN A 1 76 ? 37.434 2.934 -66.535 1.00 96.06 76 GLN A O 1
ATOM 614 N N . THR A 1 77 ? 38.059 1.044 -67.589 1.00 96.94 77 THR A N 1
ATOM 615 C CA . THR A 1 77 ? 36.979 0.230 -67.011 1.00 96.94 77 THR A CA 1
ATOM 616 C C . THR A 1 77 ? 37.142 0.064 -65.505 1.00 96.94 77 THR A C 1
ATOM 618 O O . THR A 1 77 ? 36.167 0.212 -64.770 1.00 96.94 77 THR A O 1
ATOM 621 N N . ASP A 1 78 ? 38.369 -0.157 -65.032 1.00 96.56 78 ASP A N 1
ATOM 622 C CA . ASP A 1 78 ? 38.665 -0.300 -63.606 1.00 96.56 78 ASP A CA 1
ATOM 623 C C . ASP A 1 78 ? 38.454 1.022 -62.857 1.00 96.56 78 ASP A C 1
ATOM 625 O O . ASP A 1 78 ? 37.872 1.038 -61.772 1.00 96.56 78 ASP A O 1
ATOM 629 N N . LEU A 1 79 ? 38.853 2.152 -63.455 1.00 96.00 79 LEU A N 1
ATOM 630 C CA . LEU A 1 79 ? 38.596 3.481 -62.901 1.00 96.00 79 LEU A CA 1
ATOM 631 C C . LEU A 1 79 ? 37.089 3.757 -62.803 1.00 96.00 79 LEU A C 1
ATOM 633 O O . LEU A 1 79 ? 36.627 4.232 -61.767 1.00 96.00 79 LEU A O 1
ATOM 637 N N . ALA A 1 80 ? 36.319 3.446 -63.849 1.00 96.50 80 ALA A N 1
ATOM 638 C CA . ALA A 1 80 ? 34.868 3.622 -63.846 1.00 96.50 80 ALA A CA 1
ATOM 639 C C . ALA A 1 80 ? 34.196 2.747 -62.772 1.00 96.50 80 ALA A C 1
ATOM 641 O O . ALA A 1 80 ? 33.335 3.227 -62.032 1.00 96.50 80 ALA A O 1
ATOM 642 N N . ALA A 1 81 ? 34.635 1.493 -62.624 1.00 96.62 81 ALA A N 1
ATOM 643 C CA . ALA A 1 81 ? 34.161 0.597 -61.572 1.00 96.62 81 ALA A CA 1
ATOM 644 C C . ALA A 1 81 ? 34.518 1.118 -60.167 1.00 96.62 81 ALA A C 1
ATOM 646 O O . ALA A 1 81 ? 33.669 1.123 -59.274 1.00 96.62 81 ALA A O 1
ATOM 647 N N . ALA A 1 82 ? 35.740 1.621 -59.970 1.00 95.81 82 ALA A N 1
ATOM 648 C CA . ALA A 1 82 ? 36.175 2.205 -58.703 1.00 95.81 82 ALA A CA 1
ATOM 649 C C . ALA A 1 82 ? 35.404 3.490 -58.355 1.00 95.81 82 ALA A C 1
ATOM 651 O O . ALA A 1 82 ? 35.053 3.706 -57.195 1.00 95.81 82 ALA A O 1
ATOM 652 N N . GLN A 1 83 ? 35.097 4.332 -59.345 1.00 96.31 83 GLN A N 1
ATOM 653 C CA . GLN A 1 83 ? 34.265 5.523 -59.159 1.00 96.31 83 GLN A CA 1
ATOM 654 C C . GLN A 1 83 ? 32.830 5.155 -58.777 1.00 96.31 83 GLN A C 1
ATOM 656 O O . GLN A 1 83 ? 32.286 5.752 -57.848 1.00 96.31 83 GLN A O 1
ATOM 661 N N . ALA A 1 84 ? 32.241 4.148 -59.428 1.00 96.12 84 ALA A N 1
ATOM 662 C CA . ALA A 1 84 ? 30.918 3.642 -59.071 1.00 96.12 84 ALA A CA 1
ATOM 663 C C . ALA A 1 84 ? 30.894 3.071 -57.642 1.00 96.12 84 ALA A C 1
ATOM 665 O O . ALA A 1 84 ? 29.995 3.389 -56.865 1.00 96.12 84 ALA A O 1
ATOM 666 N N . ALA A 1 85 ? 31.918 2.303 -57.257 1.00 95.88 85 ALA A N 1
ATOM 667 C CA . ALA A 1 85 ? 32.053 1.788 -55.897 1.00 95.88 85 ALA A CA 1
ATOM 668 C C . ALA A 1 85 ? 32.198 2.918 -54.862 1.00 95.88 85 ALA A C 1
ATOM 670 O O . ALA A 1 85 ? 31.569 2.868 -53.811 1.00 95.88 85 ALA A O 1
ATOM 671 N N . ASN A 1 86 ? 32.973 3.965 -55.163 1.00 94.94 86 ASN A N 1
ATOM 672 C CA . ASN A 1 86 ? 33.140 5.117 -54.271 1.00 94.94 86 ASN A CA 1
ATOM 673 C C . ASN A 1 86 ? 31.851 5.958 -54.148 1.00 94.94 86 ASN A C 1
ATOM 675 O O . ASN A 1 86 ? 31.486 6.423 -53.068 1.00 94.94 86 ASN A O 1
ATOM 679 N N . ALA A 1 87 ? 31.104 6.121 -55.241 1.00 95.81 87 ALA A N 1
ATOM 680 C CA . ALA A 1 87 ? 29.787 6.755 -55.199 1.00 95.81 87 ALA A CA 1
ATOM 681 C C . ALA A 1 87 ? 28.809 5.964 -54.311 1.00 95.81 87 ALA A C 1
ATOM 683 O O . ALA A 1 87 ? 28.077 6.554 -53.517 1.00 95.81 87 ALA A O 1
ATOM 684 N N . GLN A 1 88 ? 28.846 4.630 -54.376 1.00 96.50 88 GLN A N 1
ATOM 685 C CA . GLN A 1 88 ? 28.025 3.793 -53.506 1.00 96.50 88 GLN A CA 1
ATOM 686 C C . GLN A 1 88 ? 28.446 3.911 -52.034 1.00 96.50 88 GLN A C 1
ATOM 688 O O . GLN A 1 88 ? 27.604 4.159 -51.176 1.00 96.50 88 GLN A O 1
ATOM 693 N N . THR A 1 89 ? 29.743 3.815 -51.724 1.00 95.88 89 THR A N 1
ATOM 694 C CA . THR A 1 89 ? 30.216 3.899 -50.331 1.00 95.88 89 THR A CA 1
ATOM 695 C C . THR A 1 89 ? 29.955 5.267 -49.704 1.00 95.88 89 THR A C 1
ATOM 697 O O . THR A 1 89 ? 29.663 5.353 -48.511 1.00 95.88 89 THR A O 1
ATOM 700 N N . THR A 1 90 ? 30.025 6.348 -50.483 1.00 96.31 90 THR A N 1
ATOM 701 C CA . THR A 1 90 ? 29.674 7.694 -50.004 1.00 96.31 90 THR A CA 1
ATOM 702 C C . THR A 1 90 ? 28.179 7.834 -49.719 1.00 96.31 90 THR A C 1
ATOM 704 O O . THR A 1 90 ? 27.822 8.425 -48.696 1.00 96.31 90 THR A O 1
ATOM 707 N N . ALA A 1 91 ? 27.312 7.247 -50.551 1.00 96.25 91 ALA A N 1
ATOM 708 C CA . ALA A 1 91 ? 25.875 7.182 -50.293 1.00 96.25 91 ALA A CA 1
ATOM 709 C C . ALA A 1 91 ? 25.559 6.357 -49.031 1.00 96.25 91 ALA A C 1
ATOM 711 O O . ALA A 1 91 ? 24.820 6.822 -48.160 1.00 96.25 91 ALA A O 1
ATOM 712 N N . ASP A 1 92 ? 26.187 5.190 -48.879 1.00 96.56 92 ASP A N 1
ATOM 713 C CA . ASP A 1 92 ? 26.019 4.323 -47.709 1.00 96.56 92 ASP A CA 1
ATOM 714 C C . ASP A 1 92 ? 26.492 5.017 -46.421 1.00 96.56 92 ASP A C 1
ATOM 716 O O . ASP A 1 92 ? 25.835 4.947 -45.381 1.00 96.56 92 ASP A O 1
ATOM 720 N N . LEU A 1 93 ? 27.603 5.758 -46.483 1.00 95.88 93 LEU A N 1
ATOM 721 C CA . LEU A 1 93 ? 28.128 6.522 -45.351 1.00 95.88 93 LEU A CA 1
ATOM 722 C C . LEU A 1 93 ? 27.208 7.690 -44.971 1.00 95.88 93 LEU A C 1
ATOM 724 O O . LEU A 1 93 ? 27.031 7.968 -43.782 1.00 95.88 93 LEU A O 1
ATOM 728 N N . ALA A 1 94 ? 26.604 8.366 -45.951 1.00 96.00 94 ALA A N 1
ATOM 729 C CA . ALA A 1 94 ? 25.605 9.398 -45.689 1.00 96.00 94 ALA A CA 1
ATOM 730 C C . ALA A 1 94 ? 24.363 8.805 -45.002 1.00 96.00 94 ALA A C 1
ATOM 732 O O . ALA A 1 94 ? 23.926 9.330 -43.977 1.00 96.00 94 ALA A O 1
ATOM 733 N N . ALA A 1 95 ? 23.858 7.668 -45.492 1.00 96.38 95 ALA A N 1
ATOM 734 C CA . ALA A 1 95 ? 22.739 6.961 -44.872 1.00 96.38 95 ALA A CA 1
ATOM 735 C C . ALA A 1 95 ? 23.068 6.531 -43.430 1.00 96.38 95 ALA A C 1
ATOM 737 O O . ALA A 1 95 ? 22.311 6.833 -42.505 1.00 96.38 95 ALA A O 1
ATOM 738 N N . ALA A 1 96 ? 24.240 5.931 -43.204 1.00 96.38 96 ALA A N 1
ATOM 739 C CA . ALA A 1 96 ? 24.681 5.510 -41.876 1.00 96.38 96 ALA A CA 1
ATOM 740 C C . ALA A 1 96 ? 24.775 6.683 -40.883 1.00 96.38 96 ALA A C 1
ATOM 742 O O . ALA A 1 96 ? 24.374 6.548 -39.725 1.00 96.38 96 ALA A O 1
ATOM 743 N N . LYS A 1 97 ? 25.247 7.858 -41.324 1.00 96.69 97 LYS A N 1
ATOM 744 C CA . LYS A 1 97 ? 25.272 9.069 -40.486 1.00 96.69 97 LYS A CA 1
ATOM 745 C C . LYS A 1 97 ? 23.870 9.500 -40.069 1.00 96.69 97 LYS A C 1
ATOM 747 O O . LYS A 1 97 ? 23.638 9.695 -38.880 1.00 96.69 97 LYS A O 1
ATOM 752 N N . THR A 1 98 ? 22.929 9.567 -41.012 1.00 96.75 98 THR A N 1
ATOM 753 C CA . THR A 1 98 ? 21.540 9.945 -40.694 1.00 96.75 98 THR A CA 1
ATOM 754 C C . THR A 1 98 ? 20.884 8.968 -39.717 1.00 96.75 98 THR A C 1
ATOM 756 O O . THR A 1 98 ? 20.215 9.391 -38.775 1.00 96.75 98 THR A O 1
ATOM 759 N N . GLN A 1 99 ? 21.139 7.666 -39.874 1.00 96.81 99 GLN A N 1
ATOM 760 C CA . GLN A 1 99 ? 20.640 6.647 -38.954 1.00 96.81 99 GLN A CA 1
ATOM 761 C C . GLN A 1 99 ? 21.261 6.790 -37.559 1.00 96.81 99 GLN A C 1
ATOM 763 O O . GLN A 1 99 ? 20.565 6.661 -36.555 1.00 96.81 99 GLN A O 1
ATOM 768 N N . THR A 1 100 ? 22.558 7.093 -37.484 1.00 96.00 100 THR A N 1
ATOM 769 C CA . THR A 1 100 ? 23.258 7.286 -36.206 1.00 96.00 100 THR A CA 1
ATOM 770 C C . THR A 1 100 ? 22.714 8.502 -35.454 1.00 96.00 100 THR A C 1
ATOM 772 O O . THR A 1 100 ? 22.464 8.416 -34.254 1.00 96.00 100 THR A O 1
ATOM 775 N N . GLU A 1 101 ? 22.463 9.612 -36.151 1.00 96.75 101 GLU A N 1
ATOM 776 C CA . GLU A 1 101 ? 21.852 10.809 -35.561 1.00 96.75 101 GLU A CA 1
ATOM 777 C C . GLU A 1 101 ? 20.423 10.549 -35.065 1.00 96.75 101 GLU A C 1
ATOM 779 O O . GLU A 1 101 ? 20.043 11.027 -33.994 1.00 96.75 101 GLU A O 1
ATOM 784 N N . ALA A 1 102 ? 19.631 9.773 -35.813 1.00 96.75 102 ALA A N 1
ATOM 785 C CA . ALA A 1 102 ? 18.288 9.376 -35.394 1.00 96.75 102 ALA A CA 1
ATOM 786 C C . ALA A 1 102 ? 18.328 8.517 -34.119 1.00 96.75 102 ALA A C 1
ATOM 788 O O . ALA A 1 102 ? 17.669 8.850 -33.133 1.00 96.75 102 ALA A O 1
ATOM 789 N N . LEU A 1 103 ? 19.175 7.482 -34.094 1.00 97.19 103 LEU A N 1
ATOM 790 C CA . LEU A 1 103 ? 19.357 6.620 -32.923 1.00 97.19 103 LEU A CA 1
ATOM 791 C C . LEU A 1 103 ? 19.870 7.398 -31.706 1.00 97.19 103 LEU A C 1
ATOM 793 O O . LEU A 1 103 ? 19.463 7.122 -30.579 1.00 97.19 103 LEU A O 1
ATOM 797 N N . GLN A 1 104 ? 20.739 8.390 -31.907 1.00 97.62 104 GLN A N 1
ATOM 798 C CA . GLN A 1 104 ? 21.229 9.229 -30.816 1.00 97.62 104 GLN A CA 1
ATOM 799 C C . GLN A 1 104 ? 20.099 10.058 -30.186 1.00 97.62 104 GLN A C 1
ATOM 801 O O . GLN A 1 104 ? 20.001 10.113 -28.959 1.00 97.62 104 GLN A O 1
ATOM 806 N N . LYS A 1 105 ? 19.206 10.633 -31.002 1.00 97.38 105 LYS A N 1
ATOM 807 C CA . LYS A 1 105 ? 18.022 11.359 -30.511 1.00 97.38 105 LYS A CA 1
ATOM 808 C C . LYS A 1 105 ? 17.059 10.446 -29.755 1.00 97.38 105 LYS A C 1
ATOM 810 O O . LYS A 1 105 ? 16.567 10.822 -28.694 1.00 97.38 105 LYS A O 1
ATOM 815 N N . GLU A 1 106 ? 16.813 9.241 -30.266 1.00 97.81 106 GLU A N 1
ATOM 816 C CA . GLU A 1 106 ? 15.973 8.247 -29.585 1.00 97.81 106 GLU A CA 1
ATOM 817 C C . GLU A 1 106 ? 16.565 7.832 -28.234 1.00 97.81 106 GLU A C 1
ATOM 819 O O . GLU A 1 106 ? 15.846 7.727 -27.240 1.00 97.81 106 GLU A O 1
ATOM 824 N N . LEU A 1 107 ? 17.886 7.662 -28.167 1.00 97.56 107 LEU A N 1
ATOM 825 C CA . LEU A 1 107 ? 18.589 7.312 -26.937 1.00 97.56 107 LEU A CA 1
ATOM 826 C C . LEU A 1 107 ? 18.484 8.435 -25.894 1.00 97.56 107 LEU A C 1
ATOM 828 O O . LEU A 1 107 ? 18.224 8.169 -24.718 1.00 97.56 107 LEU A O 1
ATOM 832 N N . GLU A 1 108 ? 18.642 9.693 -26.304 1.00 97.38 108 GLU A N 1
ATOM 833 C CA . GLU A 1 108 ? 18.448 10.851 -25.424 1.00 97.38 108 GLU A CA 1
ATOM 834 C C . GLU A 1 108 ? 17.000 10.960 -24.923 1.00 97.38 108 GLU A C 1
ATOM 836 O O . GLU A 1 108 ? 16.783 11.155 -23.724 1.00 97.38 108 GLU A O 1
ATOM 841 N N . ALA A 1 109 ? 16.012 10.740 -25.796 1.00 97.31 109 ALA A N 1
ATOM 842 C CA . ALA A 1 109 ? 14.602 10.715 -25.415 1.00 97.31 109 ALA A CA 1
ATOM 843 C C . ALA A 1 109 ? 14.295 9.586 -24.415 1.00 97.31 109 ALA A C 1
ATOM 845 O O . ALA A 1 109 ? 13.653 9.822 -23.388 1.00 97.31 109 ALA A O 1
ATOM 846 N N . ALA A 1 110 ? 14.812 8.379 -24.656 1.00 97.31 110 ALA A N 1
ATOM 847 C CA . ALA A 1 110 ? 14.656 7.244 -23.751 1.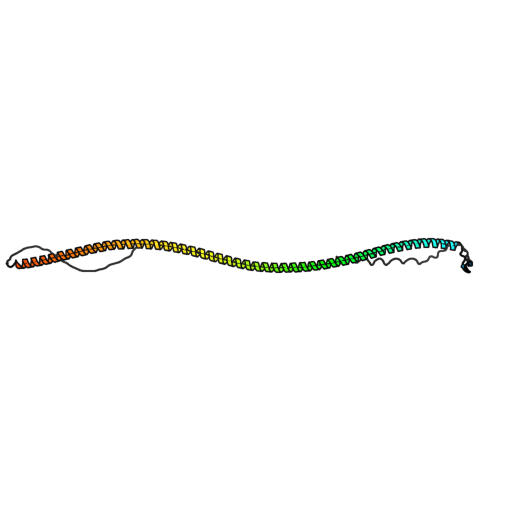00 97.31 110 ALA A CA 1
ATOM 848 C C . ALA A 1 110 ? 15.310 7.505 -22.384 1.00 97.31 110 ALA A C 1
ATOM 850 O O . ALA A 1 110 ? 14.734 7.186 -21.343 1.00 97.31 110 ALA A O 1
ATOM 851 N N . ARG A 1 111 ? 16.489 8.145 -22.353 1.00 97.50 111 ARG A N 1
ATOM 852 C CA . ARG A 1 111 ? 17.142 8.564 -21.099 1.00 97.50 111 ARG A CA 1
ATOM 853 C C . ARG A 1 111 ? 16.301 9.581 -20.328 1.00 97.50 111 ARG A C 1
ATOM 855 O O . ARG A 1 111 ? 16.190 9.457 -19.108 1.00 97.50 111 ARG A O 1
ATOM 862 N N . ALA A 1 112 ? 15.700 10.551 -21.016 1.00 97.62 112 ALA A N 1
ATOM 863 C CA . ALA A 1 112 ? 14.823 11.538 -20.390 1.00 97.62 112 ALA A CA 1
ATOM 864 C C . ALA A 1 112 ? 13.566 10.884 -19.790 1.00 97.62 112 ALA A C 1
ATOM 866 O O . ALA A 1 112 ? 13.217 11.163 -18.642 1.00 97.62 112 ALA A O 1
ATOM 867 N N . GLN A 1 113 ? 12.936 9.957 -20.517 1.00 97.44 113 GLN A N 1
ATOM 868 C CA . GLN A 1 113 ? 11.788 9.192 -20.019 1.00 97.44 113 GLN A CA 1
ATOM 869 C C . GLN A 1 113 ? 12.153 8.333 -18.804 1.00 97.44 113 GLN A C 1
ATOM 871 O O . GLN A 1 113 ? 11.412 8.305 -17.824 1.00 97.44 113 GLN A O 1
ATOM 876 N N . LEU A 1 114 ? 13.315 7.675 -18.821 1.00 97.19 114 LEU A N 1
ATOM 877 C CA . LEU A 1 114 ? 13.781 6.872 -17.691 1.00 97.19 114 LEU A CA 1
ATOM 878 C C . LEU A 1 114 ? 14.001 7.743 -16.446 1.00 97.19 114 LEU A C 1
ATOM 880 O O . LEU A 1 114 ? 13.576 7.369 -15.354 1.00 97.19 114 LEU A O 1
ATOM 884 N N . ALA A 1 115 ? 14.603 8.925 -16.603 1.00 97.19 115 ALA A N 1
ATOM 885 C CA . ALA A 1 115 ? 14.770 9.871 -15.503 1.00 97.19 115 ALA A CA 1
ATOM 886 C C . ALA A 1 115 ? 13.419 10.317 -14.915 1.00 97.19 115 ALA A C 1
ATOM 888 O O . ALA A 1 115 ? 13.263 10.319 -13.696 1.00 97.19 115 ALA A O 1
ATOM 889 N N . GLN A 1 116 ? 12.432 10.622 -15.764 1.00 97.38 116 GLN A N 1
ATOM 890 C CA . GLN A 1 116 ? 11.076 10.976 -15.328 1.00 97.38 116 GLN A CA 1
ATOM 891 C C . GLN A 1 116 ? 10.367 9.822 -14.609 1.00 97.38 116 GLN A C 1
ATOM 893 O O . GLN A 1 116 ? 9.738 10.028 -13.574 1.00 97.38 116 GLN A O 1
ATOM 898 N N . LEU A 1 117 ? 10.481 8.595 -15.120 1.00 97.69 117 LEU A N 1
ATOM 899 C CA . LEU A 1 117 ? 9.897 7.418 -14.474 1.00 97.69 117 LEU A CA 1
ATOM 900 C C . LEU A 1 117 ? 10.530 7.155 -13.108 1.00 97.69 117 LEU A C 1
ATOM 902 O O . LEU A 1 117 ? 9.826 6.817 -12.157 1.00 97.69 117 LEU A O 1
ATOM 906 N N . LYS A 1 118 ? 11.846 7.353 -12.985 1.00 97.50 118 LYS A N 1
ATOM 907 C CA . LYS A 1 118 ? 12.552 7.198 -11.714 1.00 97.50 118 LYS A CA 1
ATOM 908 C C . LYS A 1 118 ? 12.064 8.208 -10.674 1.00 97.50 118 LYS A C 1
ATOM 910 O O . LYS A 1 118 ? 11.714 7.803 -9.569 1.00 97.50 118 LYS A O 1
ATOM 915 N N . THR A 1 119 ? 11.973 9.491 -11.026 1.00 97.56 119 THR A N 1
ATOM 916 C CA . THR A 1 119 ? 11.491 10.523 -10.091 1.00 97.56 119 THR A CA 1
ATOM 917 C C . THR A 1 119 ? 10.020 10.324 -9.725 1.00 97.56 119 THR A C 1
ATOM 919 O O . THR A 1 119 ? 9.649 10.488 -8.561 1.00 97.56 119 THR A O 1
ATOM 922 N N . ALA A 1 120 ? 9.183 9.908 -10.680 1.00 97.06 120 ALA A N 1
ATOM 923 C CA . ALA A 1 120 ? 7.789 9.564 -10.420 1.00 97.06 120 ALA A CA 1
ATOM 924 C C . ALA A 1 120 ? 7.674 8.373 -9.452 1.00 97.06 120 ALA A C 1
ATOM 926 O O . ALA A 1 120 ? 6.926 8.443 -8.478 1.00 97.06 120 ALA A O 1
ATOM 927 N N . SER A 1 121 ? 8.464 7.317 -9.667 1.00 96.75 121 SER A N 1
ATOM 928 C CA . SER A 1 121 ? 8.501 6.136 -8.797 1.00 96.75 121 SER A CA 1
ATOM 929 C C . SER A 1 121 ? 8.983 6.464 -7.381 1.00 96.75 121 SER A C 1
ATOM 931 O O . SER A 1 121 ? 8.421 5.959 -6.408 1.00 96.75 121 SER A O 1
ATOM 933 N N . GLU A 1 122 ? 10.015 7.298 -7.238 1.00 97.81 122 GLU A N 1
ATOM 934 C CA . GLU A 1 122 ? 10.523 7.748 -5.934 1.00 97.81 122 GLU A CA 1
ATOM 935 C C . GLU A 1 122 ? 9.470 8.579 -5.187 1.00 97.81 122 GLU A C 1
ATOM 937 O O . GLU A 1 122 ? 9.229 8.358 -3.999 1.00 97.81 122 GLU A O 1
ATOM 942 N N . THR A 1 123 ? 8.773 9.468 -5.902 1.00 97.94 123 THR A N 1
ATOM 943 C CA . THR A 1 123 ? 7.684 10.290 -5.351 1.00 97.94 123 THR A CA 1
ATOM 944 C C . THR A 1 123 ? 6.517 9.430 -4.869 1.00 97.94 123 THR A C 1
ATOM 946 O O . THR A 1 123 ? 6.056 9.590 -3.739 1.00 97.94 123 THR A O 1
ATOM 949 N N . GLN A 1 124 ? 6.070 8.472 -5.688 1.00 98.12 124 GLN A N 1
ATOM 950 C CA . GLN A 1 124 ? 5.013 7.529 -5.310 1.00 98.12 124 GLN A CA 1
ATOM 951 C C . GLN A 1 124 ? 5.407 6.695 -4.088 1.00 98.12 124 GLN A C 1
ATOM 953 O O . GLN A 1 124 ? 4.599 6.501 -3.184 1.00 98.12 124 GLN A O 1
ATOM 958 N N . SER A 1 125 ? 6.662 6.249 -4.022 1.00 96.94 125 SER A N 1
ATOM 959 C CA . SER A 1 125 ? 7.166 5.472 -2.885 1.00 96.94 125 SER A CA 1
ATOM 960 C C . SER A 1 125 ? 7.173 6.286 -1.587 1.00 96.94 125 SER A C 1
ATOM 962 O O . SER A 1 125 ? 6.803 5.771 -0.530 1.00 96.94 125 SER A O 1
ATOM 964 N N . ALA A 1 126 ? 7.569 7.560 -1.651 1.00 97.94 126 ALA A N 1
ATOM 965 C CA . ALA A 1 126 ? 7.552 8.456 -0.497 1.00 97.94 126 ALA A CA 1
ATOM 966 C C . ALA A 1 126 ? 6.124 8.732 0.001 1.00 97.94 126 ALA A C 1
ATOM 968 O O . ALA A 1 126 ? 5.877 8.704 1.208 1.00 97.94 126 ALA A O 1
ATOM 969 N N . GLU A 1 127 ? 5.180 8.942 -0.918 1.00 97.81 127 GLU A N 1
ATOM 970 C CA . GLU A 1 127 ? 3.775 9.172 -0.578 1.00 97.81 127 GLU A CA 1
ATOM 971 C C . GLU A 1 127 ? 3.125 7.927 0.039 1.00 97.81 127 GLU A C 1
ATOM 973 O O . GLU A 1 127 ? 2.507 8.019 1.098 1.00 97.81 127 GLU A O 1
ATOM 978 N N . LEU A 1 128 ? 3.345 6.740 -0.538 1.00 98.12 128 LEU A N 1
ATOM 979 C CA . LEU A 1 128 ? 2.859 5.483 0.041 1.00 98.12 128 LEU A CA 1
ATOM 980 C C . LEU A 1 128 ? 3.412 5.252 1.450 1.00 98.12 128 LEU A C 1
ATOM 982 O O . LEU A 1 128 ? 2.683 4.827 2.343 1.00 98.12 128 LEU A O 1
ATOM 986 N N . LYS A 1 129 ? 4.688 5.576 1.687 1.00 98.06 129 LYS A N 1
ATOM 987 C CA . LYS A 1 129 ? 5.282 5.476 3.026 1.00 98.06 129 LYS A CA 1
ATOM 988 C C . LYS A 1 129 ? 4.580 6.398 4.026 1.00 98.06 129 LYS A C 1
ATOM 990 O O . LYS A 1 129 ? 4.261 5.968 5.131 1.00 98.06 129 LYS A O 1
ATOM 995 N N . LYS A 1 130 ? 4.289 7.637 3.624 1.00 98.06 130 LYS A N 1
ATOM 996 C CA . LYS A 1 130 ? 3.547 8.602 4.445 1.00 98.06 130 LYS A CA 1
ATOM 997 C C . LYS A 1 130 ? 2.126 8.117 4.752 1.00 98.06 130 LYS A C 1
ATOM 999 O O . LYS A 1 130 ? 1.684 8.235 5.894 1.00 98.06 130 LYS A O 1
ATOM 1004 N N . GLN A 1 131 ? 1.436 7.542 3.765 1.00 98.12 131 GLN A N 1
ATOM 1005 C CA . GLN A 1 131 ? 0.104 6.958 3.949 1.00 98.12 131 GLN A CA 1
ATOM 1006 C C . GLN A 1 131 ? 0.142 5.802 4.951 1.00 98.12 131 GLN A C 1
ATOM 1008 O O . GLN A 1 131 ? -0.596 5.837 5.933 1.00 98.12 131 GLN A O 1
ATOM 1013 N N . ILE A 1 132 ? 1.078 4.862 4.795 1.00 98.19 132 ILE A N 1
ATOM 1014 C CA . ILE A 1 132 ? 1.267 3.739 5.726 1.00 98.19 132 ILE A CA 1
ATOM 1015 C C . ILE A 1 132 ? 1.513 4.232 7.157 1.00 98.19 132 ILE A C 1
ATOM 1017 O O . ILE A 1 132 ? 0.940 3.696 8.106 1.00 98.19 132 ILE A O 1
ATOM 1021 N N . ASP A 1 133 ? 2.353 5.250 7.341 1.00 97.88 133 ASP A N 1
ATOM 1022 C CA . ASP A 1 133 ? 2.632 5.784 8.675 1.00 97.88 133 ASP A CA 1
ATOM 1023 C C . ASP A 1 133 ? 1.389 6.462 9.286 1.00 97.88 133 ASP A C 1
ATOM 1025 O O . ASP A 1 133 ? 1.115 6.295 10.477 1.00 97.88 133 ASP A O 1
ATOM 1029 N N . SER A 1 134 ? 0.576 7.148 8.475 1.00 97.12 134 SER A N 1
ATOM 1030 C CA . SER A 1 134 ? -0.703 7.728 8.917 1.00 97.12 134 SER A CA 1
ATOM 1031 C C . SER A 1 134 ? -1.778 6.677 9.240 1.00 97.12 134 SER A C 1
ATOM 1033 O O . SER A 1 134 ? -2.562 6.833 10.179 1.00 97.12 134 SER A O 1
ATOM 1035 N N . GLU A 1 135 ? -1.799 5.564 8.510 1.00 97.44 135 GLU A N 1
ATOM 1036 C CA . GLU A 1 135 ? -2.716 4.459 8.774 1.00 97.44 135 GLU A CA 1
ATOM 1037 C C . GLU A 1 135 ? -2.319 3.708 10.042 1.00 97.44 135 GLU A C 1
ATOM 1039 O O . GLU A 1 135 ? -3.183 3.369 10.848 1.00 97.44 135 GLU A O 1
ATOM 1044 N N . LYS A 1 136 ? -1.018 3.518 10.290 1.00 97.50 136 LYS A N 1
ATOM 1045 C CA . LYS A 1 136 ? -0.523 2.919 11.538 1.00 97.50 136 LYS A CA 1
ATOM 1046 C C . LYS A 1 136 ? -0.928 3.725 12.766 1.00 97.50 136 LYS A C 1
ATOM 1048 O O . LYS A 1 136 ? -1.366 3.138 13.756 1.00 97.50 136 LYS A O 1
ATOM 1053 N N . THR A 1 137 ? -0.802 5.052 12.721 1.00 97.56 137 THR A N 1
ATOM 1054 C CA . THR A 1 137 ? -1.225 5.908 13.842 1.00 97.56 137 THR A CA 1
ATOM 1055 C C . THR A 1 137 ? -2.739 5.855 14.034 1.00 97.56 137 THR A C 1
ATOM 1057 O O . THR A 1 137 ? -3.217 5.729 15.164 1.00 97.56 137 THR A O 1
ATOM 1060 N N . THR A 1 138 ? -3.501 5.845 12.938 1.00 97.69 138 THR A N 1
ATOM 1061 C CA . THR A 1 138 ? -4.959 5.687 12.977 1.00 97.69 138 THR A CA 1
ATOM 1062 C C . THR A 1 138 ? -5.362 4.344 13.588 1.00 97.69 138 THR A C 1
ATOM 1064 O O . THR A 1 138 ? -6.173 4.323 14.517 1.00 97.69 138 THR A O 1
ATOM 1067 N N . ALA A 1 139 ? -4.762 3.239 13.146 1.00 97.38 139 ALA A N 1
ATOM 1068 C CA . ALA A 1 139 ? -5.023 1.897 13.658 1.00 97.38 139 ALA A CA 1
ATOM 1069 C C . ALA A 1 139 ? -4.676 1.771 15.150 1.00 97.38 139 ALA A C 1
ATOM 1071 O O . ALA A 1 139 ? -5.464 1.222 15.920 1.00 97.38 139 ALA A O 1
ATOM 1072 N N . ALA A 1 140 ? -3.547 2.341 15.586 1.00 97.38 140 ALA A N 1
ATOM 1073 C CA . ALA A 1 140 ? -3.186 2.394 17.002 1.00 97.38 140 ALA A CA 1
ATOM 1074 C C . ALA A 1 140 ? -4.243 3.148 17.829 1.00 97.38 140 ALA A C 1
ATOM 1076 O O . ALA A 1 140 ? -4.679 2.652 18.867 1.00 97.38 140 ALA A O 1
ATOM 1077 N N . SER A 1 141 ? -4.725 4.295 17.333 1.00 97.19 141 SER A N 1
ATOM 1078 C CA . SER A 1 141 ? -5.778 5.067 18.009 1.00 97.19 141 SER A CA 1
ATOM 1079 C C . SER A 1 141 ? -7.111 4.314 18.087 1.00 97.19 141 SER A C 1
ATOM 1081 O O . SER A 1 141 ? -7.820 4.400 19.088 1.00 97.19 141 SER A O 1
ATOM 1083 N N . GLN A 1 142 ? -7.464 3.556 17.045 1.00 97.44 142 GLN A N 1
ATOM 1084 C CA . GLN A 1 142 ? -8.684 2.752 17.027 1.00 97.44 142 GLN A CA 1
ATOM 1085 C C . GLN A 1 142 ? -8.593 1.587 18.008 1.00 97.44 142 GLN A C 1
ATOM 1087 O O . GLN A 1 142 ? -9.555 1.340 18.731 1.00 97.44 142 GLN A O 1
ATOM 1092 N N . LYS A 1 143 ? -7.433 0.926 18.086 1.00 97.75 143 LYS A N 1
ATOM 1093 C CA . LYS A 1 143 ? -7.182 -0.120 19.078 1.00 97.75 143 LYS A CA 1
ATOM 1094 C C . LYS A 1 143 ? -7.323 0.419 20.501 1.00 97.75 143 LYS A C 1
ATOM 1096 O O . LYS A 1 143 ? -8.062 -0.153 21.288 1.00 97.75 143 LYS A O 1
ATOM 1101 N N . GLU A 1 144 ? -6.715 1.566 20.805 1.00 97.75 144 GLU A N 1
ATOM 1102 C CA . GLU A 1 144 ? -6.841 2.190 22.129 1.00 97.75 144 GLU A CA 1
ATOM 1103 C C . GLU A 1 144 ? -8.304 2.524 22.476 1.00 97.75 144 GLU A C 1
ATOM 1105 O O . GLU A 1 144 ? -8.748 2.318 23.607 1.00 97.75 144 GLU A O 1
ATOM 1110 N N . ARG A 1 145 ? -9.087 3.020 21.506 1.00 97.06 145 ARG A N 1
ATOM 1111 C CA . ARG A 1 145 ? -10.527 3.262 21.702 1.00 97.06 145 ARG A CA 1
ATOM 1112 C C . ARG A 1 145 ? -11.298 1.967 21.945 1.00 97.06 145 ARG A C 1
ATOM 1114 O O . ARG A 1 145 ? -12.186 1.968 22.793 1.00 97.06 145 ARG A O 1
ATOM 1121 N N . ALA A 1 146 ? -10.970 0.894 21.227 1.00 96.94 146 ALA A N 1
ATOM 1122 C CA . ALA A 1 146 ? -11.591 -0.413 21.413 1.00 96.94 146 ALA A CA 1
ATOM 1123 C C . ALA A 1 146 ? -11.293 -0.976 22.811 1.00 96.94 146 ALA A C 1
ATOM 1125 O O . ALA A 1 146 ? -12.227 -1.338 23.520 1.00 96.94 146 ALA A O 1
ATOM 1126 N N . ASP A 1 147 ? -10.033 -0.930 23.252 1.00 97.94 147 ASP A N 1
ATOM 1127 C CA . ASP A 1 147 ? -9.620 -1.388 24.584 1.00 97.94 147 ASP A CA 1
ATOM 1128 C C . ASP A 1 147 ? -10.333 -0.587 25.696 1.00 97.94 147 ASP A C 1
ATOM 1130 O O . ASP A 1 147 ? -10.824 -1.148 26.680 1.00 97.94 147 ASP A O 1
ATOM 1134 N N . LYS A 1 148 ? -10.464 0.741 25.531 1.00 97.62 148 LYS A N 1
ATOM 1135 C CA . LYS A 1 148 ? -11.233 1.594 26.460 1.00 97.62 148 LYS A CA 1
ATOM 1136 C C . LYS A 1 148 ? -12.717 1.234 26.483 1.00 97.62 148 LYS A C 1
ATOM 1138 O O . LYS A 1 148 ? -13.299 1.157 27.564 1.00 97.62 148 LYS A O 1
ATOM 1143 N N . ALA A 1 149 ? -13.325 1.015 25.319 1.00 97.00 149 ALA A N 1
ATOM 1144 C CA . ALA A 1 149 ? -14.729 0.629 25.217 1.00 97.00 149 ALA A CA 1
ATOM 1145 C C . ALA A 1 149 ? -14.986 -0.749 25.848 1.00 97.00 149 ALA A C 1
ATOM 1147 O O . ALA A 1 149 ? -15.966 -0.916 26.571 1.00 97.00 149 ALA A O 1
ATOM 1148 N N . GLU A 1 150 ? -14.085 -1.713 25.647 1.00 97.75 150 GLU A N 1
ATOM 1149 C CA . GLU A 1 150 ? -14.178 -3.044 26.250 1.00 97.75 150 GLU A CA 1
ATOM 1150 C C . GLU A 1 150 ? -14.095 -2.975 27.783 1.00 97.75 150 GLU A C 1
ATOM 1152 O O . GLU A 1 150 ? -14.921 -3.568 28.481 1.00 97.75 150 GLU A O 1
ATOM 1157 N N . ASN A 1 151 ? -13.149 -2.202 28.324 1.00 97.62 151 ASN A N 1
ATOM 1158 C CA . ASN A 1 151 ? -13.013 -2.003 29.769 1.00 97.62 151 ASN A CA 1
ATOM 1159 C C . ASN A 1 151 ? -14.226 -1.285 30.379 1.00 97.62 151 ASN A C 1
ATOM 1161 O O . ASN A 1 151 ? -14.701 -1.671 31.452 1.00 97.62 151 ASN A O 1
ATOM 1165 N N . ALA A 1 152 ? -14.763 -0.274 29.689 1.00 97.31 152 ALA A N 1
ATOM 1166 C CA . ALA A 1 152 ? -15.989 0.400 30.105 1.00 97.31 152 ALA A CA 1
ATOM 1167 C C . ALA A 1 152 ? -17.183 -0.568 30.108 1.00 97.31 152 ALA A C 1
ATOM 1169 O O . ALA A 1 152 ? -17.941 -0.602 31.075 1.00 97.31 152 ALA A O 1
ATOM 1170 N N . HIS A 1 153 ? -17.310 -1.413 29.081 1.00 97.50 153 HIS A N 1
ATOM 1171 C CA . HIS A 1 153 ? -18.363 -2.423 29.005 1.00 97.50 153 HIS A CA 1
ATOM 1172 C C . HIS A 1 153 ? -18.250 -3.459 30.132 1.00 97.50 153 HIS A C 1
ATOM 1174 O O . HIS A 1 153 ? -19.237 -3.734 30.810 1.00 97.50 153 HIS A O 1
ATOM 1180 N N . LYS A 1 154 ? -17.050 -3.995 30.394 1.00 98.00 154 LYS A N 1
ATOM 1181 C CA . LYS A 1 154 ? -16.800 -4.911 31.525 1.00 98.00 154 LYS A CA 1
ATOM 1182 C C . LYS A 1 154 ? -17.192 -4.282 32.863 1.00 98.00 154 LYS A C 1
ATOM 1184 O O . LYS A 1 154 ? -17.851 -4.929 33.674 1.00 98.00 154 LYS A O 1
ATOM 1189 N N . THR A 1 155 ? -16.842 -3.012 33.062 1.00 97.62 155 THR A N 1
ATOM 1190 C CA . THR A 1 155 ? -17.212 -2.256 34.267 1.00 97.62 155 THR A CA 1
ATOM 1191 C C . THR A 1 155 ? -18.728 -2.106 34.390 1.00 97.62 155 THR A C 1
ATOM 1193 O O . THR A 1 155 ? -19.285 -2.390 35.448 1.00 97.62 155 THR A O 1
ATOM 1196 N N . ALA A 1 156 ? -19.411 -1.728 33.305 1.00 96.88 156 ALA A N 1
ATOM 1197 C CA . ALA A 1 156 ? -20.865 -1.588 33.285 1.00 96.88 156 ALA A CA 1
ATOM 1198 C C . ALA A 1 156 ? -21.577 -2.919 33.577 1.00 96.88 156 ALA A C 1
ATOM 1200 O O . ALA A 1 156 ? -22.519 -2.955 34.364 1.00 96.88 156 ALA A O 1
ATOM 1201 N N . VAL A 1 157 ? -21.100 -4.030 33.004 1.00 97.94 157 VAL A N 1
ATOM 1202 C CA . VAL A 1 157 ? -21.626 -5.373 33.298 1.00 97.94 157 VAL A CA 1
ATOM 1203 C C . VAL A 1 157 ? -21.473 -5.709 34.783 1.00 97.94 157 VAL A C 1
ATOM 1205 O O . VAL A 1 157 ? -22.428 -6.186 35.395 1.00 97.94 157 VAL A O 1
ATOM 1208 N N . GLY A 1 158 ? -20.311 -5.418 35.378 1.00 97.75 158 GLY A N 1
ATOM 1209 C CA . GLY A 1 158 ? -20.080 -5.604 36.813 1.00 97.75 158 GLY A CA 1
ATOM 1210 C C . GLY A 1 158 ? -21.040 -4.782 37.678 1.00 97.75 158 GLY A C 1
ATOM 1211 O O . GLY A 1 158 ? -21.678 -5.328 38.572 1.00 97.75 158 GLY A O 1
ATOM 1212 N N . GLN A 1 159 ? -21.219 -3.497 37.362 1.00 97.25 159 GLN A N 1
ATOM 1213 C CA . GLN A 1 159 ? -22.158 -2.617 38.071 1.00 97.25 159 GLN A CA 1
ATOM 1214 C C . GLN A 1 159 ? -23.602 -3.118 37.982 1.00 97.25 159 GLN A C 1
ATOM 1216 O O . GLN A 1 159 ? -24.317 -3.124 38.980 1.00 97.25 159 GLN A O 1
ATOM 1221 N N . VAL A 1 160 ? -24.034 -3.581 36.805 1.00 97.38 160 VAL A N 1
ATOM 1222 C CA . VAL A 1 160 ? -25.375 -4.155 36.627 1.00 97.38 160 VAL A CA 1
ATOM 1223 C C . VAL A 1 160 ? -25.557 -5.416 37.472 1.00 97.38 160 VAL A C 1
ATOM 1225 O O . VAL A 1 160 ? -26.631 -5.609 38.038 1.00 97.38 160 VAL A O 1
ATOM 1228 N N . ALA A 1 161 ? -24.536 -6.270 37.583 1.00 97.00 161 ALA A N 1
ATOM 1229 C CA . ALA A 1 161 ? -24.596 -7.447 38.448 1.00 97.00 161 ALA A CA 1
ATOM 1230 C C . ALA A 1 161 ? -24.747 -7.054 39.928 1.00 97.00 161 ALA A C 1
ATOM 1232 O O . ALA A 1 161 ? -25.659 -7.547 40.589 1.00 97.00 161 ALA A O 1
ATOM 1233 N N . SER A 1 162 ? -23.940 -6.106 40.418 1.00 97.06 162 SER A N 1
ATOM 1234 C CA . SER A 1 162 ? -24.046 -5.601 41.794 1.00 97.06 162 SER A CA 1
ATOM 1235 C C . SER A 1 162 ? -25.413 -4.978 42.085 1.00 97.06 162 SER A C 1
ATOM 1237 O O . SER A 1 162 ? -26.037 -5.320 43.084 1.00 97.06 162 SER A O 1
ATOM 1239 N N . LEU A 1 163 ? -25.937 -4.145 41.178 1.00 97.62 163 LEU A N 1
ATOM 1240 C CA . LEU A 1 163 ? -27.270 -3.546 41.326 1.00 97.62 163 LEU A CA 1
ATOM 1241 C C . LEU A 1 163 ? -28.384 -4.602 41.366 1.00 97.62 163 LEU A C 1
ATO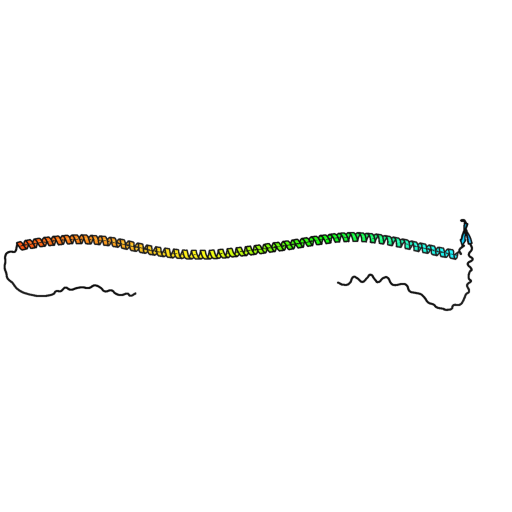M 1243 O O . LEU A 1 163 ? -29.373 -4.430 42.076 1.00 97.62 163 LEU A O 1
ATOM 1247 N N . ARG A 1 164 ? -28.243 -5.708 40.625 1.00 97.25 164 ARG A N 1
ATOM 1248 C CA . ARG A 1 164 ? -29.197 -6.827 40.685 1.00 97.25 164 ARG A CA 1
ATOM 1249 C C . ARG A 1 164 ? -29.156 -7.542 42.033 1.00 97.25 164 ARG A C 1
ATOM 1251 O O . ARG A 1 164 ? -30.214 -7.860 42.565 1.00 97.25 164 ARG A O 1
ATOM 1258 N N . GLU A 1 165 ? -27.971 -7.777 42.590 1.00 97.56 165 GLU A N 1
ATOM 1259 C CA . GLU A 1 165 ? -27.836 -8.362 43.931 1.00 97.56 165 GLU A CA 1
ATOM 1260 C C . GLU A 1 165 ? -28.395 -7.440 45.019 1.00 97.56 165 GLU A C 1
ATOM 1262 O O . GLU A 1 165 ? -29.100 -7.895 45.918 1.00 97.56 165 GLU A O 1
ATOM 1267 N N . GLU A 1 166 ? -28.123 -6.138 44.931 1.00 97.19 166 GLU A N 1
ATOM 1268 C CA . GLU A 1 166 ? -28.688 -5.141 45.844 1.00 97.19 166 GLU A CA 1
ATOM 1269 C C . GLU A 1 166 ? -30.215 -5.100 45.757 1.00 97.19 166 GLU A C 1
ATOM 1271 O O . GLU A 1 166 ? -30.882 -5.102 46.791 1.00 97.19 166 GLU A O 1
ATOM 1276 N N . ALA A 1 167 ? -30.782 -5.144 44.548 1.00 96.44 167 ALA A N 1
ATOM 1277 C CA . ALA A 1 167 ? -32.227 -5.200 44.353 1.00 96.44 167 ALA A CA 1
ATOM 1278 C C . ALA A 1 167 ? -32.852 -6.466 44.969 1.00 96.44 167 ALA A C 1
ATOM 1280 O O . ALA A 1 167 ? -33.920 -6.384 45.577 1.00 96.44 167 ALA A O 1
ATOM 1281 N N . LEU A 1 168 ? -32.185 -7.624 44.867 1.00 97.50 168 LEU A N 1
ATOM 1282 C CA . LEU A 1 168 ? -32.627 -8.862 45.521 1.00 97.50 168 LEU A CA 1
ATOM 1283 C C . LEU A 1 168 ? -32.598 -8.736 47.052 1.00 97.50 168 LEU A C 1
ATOM 1285 O O . LEU A 1 168 ? -33.609 -9.008 47.697 1.00 97.50 168 LEU A O 1
ATOM 1289 N N . ARG A 1 169 ? -31.498 -8.234 47.634 1.00 97.12 169 ARG A N 1
ATOM 1290 C CA . ARG A 1 169 ? -31.397 -7.996 49.090 1.00 97.12 169 ARG A CA 1
ATOM 1291 C C . ARG A 1 169 ? -32.447 -7.008 49.596 1.00 97.12 169 ARG A C 1
ATOM 1293 O O . ARG A 1 169 ? -33.004 -7.185 50.680 1.00 97.12 169 ARG A O 1
ATOM 1300 N N . GLN A 1 170 ? -32.733 -5.960 48.824 1.00 97.06 170 GLN A N 1
ATOM 1301 C CA . GLN A 1 170 ? -33.789 -5.005 49.153 1.00 97.06 170 GLN A CA 1
ATOM 1302 C C . GLN A 1 170 ? -35.171 -5.659 49.091 1.00 97.06 170 GLN A C 1
ATOM 1304 O O . GLN A 1 170 ? -35.987 -5.421 49.979 1.00 97.06 170 GLN A O 1
ATOM 1309 N N . ALA A 1 171 ? -35.434 -6.510 48.095 1.00 97.06 171 ALA A N 1
ATOM 1310 C CA . ALA A 1 171 ? -36.687 -7.253 48.007 1.00 97.06 171 ALA A CA 1
ATOM 1311 C C . ALA A 1 171 ? -36.880 -8.186 49.215 1.00 97.06 171 ALA A C 1
ATOM 1313 O O . ALA A 1 171 ? -37.951 -8.177 49.819 1.00 97.06 171 ALA A O 1
ATOM 1314 N N . GLU A 1 172 ? -35.841 -8.920 49.620 1.00 96.81 172 GLU A N 1
ATOM 1315 C CA . GLU A 1 172 ? -35.857 -9.765 50.823 1.00 96.81 172 GLU A CA 1
ATOM 1316 C C . GLU A 1 172 ? -36.130 -8.937 52.086 1.00 96.81 172 GLU A C 1
ATOM 1318 O O . GLU A 1 172 ? -37.059 -9.235 52.840 1.00 96.81 172 GLU A O 1
ATOM 1323 N N . THR A 1 173 ? -35.409 -7.827 52.269 1.00 96.88 173 THR A N 1
ATOM 1324 C CA . THR A 1 173 ? -35.635 -6.901 53.392 1.00 96.88 173 THR A CA 1
ATOM 1325 C C . THR A 1 173 ? -37.080 -6.389 53.420 1.00 96.88 173 THR A C 1
ATOM 1327 O O . THR A 1 173 ? -37.727 -6.409 54.465 1.00 96.88 173 THR A O 1
ATOM 1330 N N . LEU A 1 174 ? -37.630 -5.980 52.270 1.00 96.88 174 LEU A N 1
ATOM 1331 C CA . LEU A 1 174 ? -39.015 -5.514 52.168 1.00 96.88 174 LEU A CA 1
ATOM 1332 C C . LEU A 1 174 ? -40.026 -6.611 52.515 1.00 96.88 174 LEU A C 1
ATOM 1334 O O . LEU A 1 174 ? -41.056 -6.314 53.123 1.00 96.88 174 LEU A O 1
ATOM 1338 N N . THR A 1 175 ? -39.757 -7.870 52.154 1.00 96.50 175 THR A N 1
ATOM 1339 C CA . THR A 1 175 ? -40.620 -8.984 52.570 1.00 96.50 175 THR A CA 1
ATOM 1340 C C . THR A 1 175 ? -40.598 -9.191 54.083 1.00 96.50 175 THR A C 1
ATOM 1342 O O . THR A 1 175 ? -41.674 -9.317 54.667 1.00 96.50 175 THR A O 1
ATOM 1345 N N . GLY A 1 176 ? -39.423 -9.118 54.721 1.00 96.31 176 GLY A N 1
ATOM 1346 C CA . GLY A 1 176 ? -39.270 -9.201 56.179 1.00 96.31 176 GLY A CA 1
ATOM 1347 C C . GLY A 1 176 ? -40.009 -8.079 56.913 1.00 96.31 176 GLY A C 1
ATOM 1348 O O . GLY A 1 176 ? -40.883 -8.341 57.740 1.00 96.31 176 GLY A O 1
ATOM 1349 N N . VAL A 1 177 ? -39.779 -6.825 56.515 1.00 96.75 177 VAL A N 1
ATOM 1350 C CA . VAL A 1 177 ? -40.491 -5.662 57.079 1.00 96.75 177 VAL A CA 1
ATOM 1351 C C . VAL A 1 177 ? -42.004 -5.804 56.904 1.00 96.75 177 VAL A C 1
ATOM 1353 O O . VAL A 1 177 ? -42.778 -5.486 57.804 1.00 96.75 177 VAL A O 1
ATOM 1356 N N . ARG A 1 178 ? -42.468 -6.326 55.761 1.00 96.75 178 ARG A N 1
ATOM 1357 C CA . ARG A 1 178 ? -43.900 -6.556 55.535 1.00 96.75 178 ARG A CA 1
ATOM 1358 C C . ARG A 1 178 ? -44.471 -7.630 56.461 1.00 96.75 178 ARG A C 1
ATOM 1360 O O . ARG A 1 178 ? -45.634 -7.516 56.845 1.00 96.75 178 ARG A O 1
ATOM 1367 N N . THR A 1 179 ? -43.705 -8.667 56.798 1.00 96.44 179 THR A N 1
ATOM 1368 C CA . THR A 1 179 ? -44.131 -9.677 57.779 1.00 96.44 179 THR A CA 1
ATOM 1369 C C . THR A 1 179 ? -44.177 -9.116 59.197 1.00 96.44 179 THR A C 1
ATOM 1371 O O . THR A 1 179 ? -45.180 -9.307 59.878 1.00 96.44 179 THR A O 1
ATOM 1374 N N . GLU A 1 180 ? -43.178 -8.334 59.605 1.00 96.19 180 GLU A N 1
ATOM 1375 C CA . GLU A 1 180 ? -43.159 -7.652 60.907 1.00 96.19 180 GLU A CA 1
ATOM 1376 C C . GLU A 1 180 ? -44.311 -6.647 61.041 1.00 96.19 180 GLU A C 1
ATOM 1378 O O . GLU A 1 180 ? -44.983 -6.582 62.069 1.00 96.19 180 GLU A O 1
ATOM 1383 N N . LEU A 1 181 ? -44.617 -5.902 59.975 1.00 95.19 181 LEU A N 1
ATOM 1384 C CA . LEU A 1 181 ? -45.744 -4.971 59.956 1.00 95.19 181 LEU A CA 1
ATOM 1385 C C . LEU A 1 181 ? -47.091 -5.688 60.157 1.00 95.19 181 LEU A C 1
ATOM 1387 O O . LEU A 1 181 ? -47.993 -5.149 60.793 1.00 95.19 181 LEU A O 1
ATOM 1391 N N . LYS A 1 182 ? -47.244 -6.904 59.618 1.00 96.88 182 LYS A N 1
ATOM 1392 C CA . LYS A 1 182 ? -48.447 -7.716 59.856 1.00 96.88 182 LYS A CA 1
ATOM 1393 C C . LYS A 1 182 ? -48.527 -8.166 61.312 1.00 96.88 182 LYS A C 1
ATOM 1395 O O . LYS A 1 182 ? -49.566 -7.963 61.927 1.00 96.88 182 LYS A O 1
ATOM 1400 N N . ALA A 1 183 ? -47.433 -8.694 61.863 1.00 96.12 183 ALA A N 1
ATOM 1401 C CA . ALA A 1 183 ? -47.381 -9.133 63.257 1.00 96.12 183 ALA A CA 1
ATOM 1402 C C . ALA A 1 183 ? -47.690 -7.979 64.228 1.00 96.12 183 ALA A C 1
ATOM 1404 O O . ALA A 1 183 ? -48.559 -8.099 65.084 1.00 96.12 183 ALA A O 1
ATOM 1405 N N . THR A 1 184 ? -47.073 -6.813 64.032 1.00 95.25 184 THR A N 1
ATOM 1406 C CA . THR A 1 184 ? -47.341 -5.618 64.854 1.00 95.25 184 THR A CA 1
ATOM 1407 C C . THR A 1 184 ? -48.774 -5.096 64.700 1.00 95.25 184 THR A C 1
ATOM 1409 O O . THR A 1 184 ? -49.356 -4.586 65.659 1.00 95.25 184 THR A O 1
ATOM 1412 N N . ALA A 1 185 ? -49.387 -5.229 63.518 1.00 94.69 185 ALA A N 1
ATOM 1413 C CA . ALA A 1 185 ? -50.798 -4.901 63.329 1.00 94.69 185 ALA A CA 1
ATOM 1414 C C . ALA A 1 185 ? -51.722 -5.864 64.095 1.00 94.69 185 ALA A C 1
ATOM 1416 O O . ALA A 1 185 ? -52.677 -5.403 64.724 1.00 94.69 185 ALA A O 1
ATOM 1417 N N . GLU A 1 186 ? -51.420 -7.165 64.080 1.00 96.19 186 GLU A N 1
ATOM 1418 C CA . GLU A 1 186 ? -52.138 -8.187 64.852 1.00 96.19 186 GLU A CA 1
ATOM 1419 C C . GLU A 1 186 ? -51.989 -7.955 66.365 1.00 96.19 186 GLU A C 1
ATOM 1421 O O . GLU A 1 186 ? -52.987 -7.946 67.086 1.00 96.19 186 GLU A O 1
ATOM 1426 N N . GLU A 1 187 ? -50.777 -7.664 66.849 1.00 96.25 187 GLU A N 1
ATOM 1427 C CA . GLU A 1 187 ? -50.515 -7.303 68.250 1.00 96.25 187 GLU A CA 1
ATOM 1428 C C . GLU A 1 187 ? -51.295 -6.060 68.678 1.00 96.25 187 GLU A C 1
ATOM 1430 O O . GLU A 1 187 ? -51.927 -6.046 69.736 1.00 96.25 187 GLU A O 1
ATOM 1435 N N . ARG A 1 188 ? -51.300 -5.015 67.843 1.00 95.94 188 ARG A N 1
ATOM 1436 C CA . ARG A 1 188 ? -52.090 -3.804 68.085 1.00 95.94 188 ARG A CA 1
ATOM 1437 C C . ARG A 1 188 ? -53.573 -4.139 68.232 1.00 95.94 188 ARG A C 1
ATOM 1439 O O . ARG A 1 188 ? -54.228 -3.592 69.116 1.00 95.94 188 ARG A O 1
ATOM 1446 N N . ASP A 1 189 ? -54.119 -4.990 67.369 1.00 96.25 189 ASP A N 1
ATOM 1447 C CA . ASP A 1 189 ? -55.540 -5.335 67.422 1.00 96.25 189 ASP A CA 1
ATOM 1448 C C . ASP A 1 189 ? -55.871 -6.219 68.638 1.00 96.25 189 ASP A C 1
ATOM 1450 O O . ASP A 1 189 ? -56.882 -5.978 69.298 1.00 96.25 189 ASP A O 1
ATOM 1454 N N . ALA A 1 190 ? -54.979 -7.128 69.044 1.00 95.50 190 ALA A N 1
ATOM 1455 C CA . ALA A 1 190 ? -55.106 -7.866 70.305 1.00 95.50 190 ALA A CA 1
ATOM 1456 C C . ALA A 1 190 ? -55.038 -6.947 71.543 1.00 95.50 190 ALA A C 1
ATOM 1458 O O . ALA A 1 190 ? -55.805 -7.112 72.495 1.00 95.50 190 ALA A O 1
ATOM 1459 N N . LEU A 1 191 ? -54.148 -5.947 71.535 1.00 94.56 191 LEU A N 1
ATOM 1460 C CA . LEU A 1 191 ? -54.041 -4.952 72.605 1.00 94.56 191 LEU A CA 1
ATOM 1461 C C . LEU A 1 191 ? -55.290 -4.074 72.704 1.00 94.56 191 LEU A C 1
ATOM 1463 O O . LEU A 1 191 ? -55.709 -3.761 73.817 1.00 94.56 191 LEU A O 1
ATOM 1467 N N . LYS A 1 192 ? -55.917 -3.714 71.575 1.00 96.12 192 LYS A N 1
ATOM 1468 C CA . LYS A 1 192 ? -57.208 -3.008 71.590 1.00 96.12 192 LYS A CA 1
ATOM 1469 C C . LYS A 1 192 ? -58.272 -3.829 72.309 1.00 96.12 192 LYS A C 1
ATOM 1471 O O . LYS A 1 192 ? -58.888 -3.303 73.232 1.00 96.12 192 LYS A O 1
ATOM 1476 N N . VAL A 1 193 ? -58.420 -5.110 71.959 1.00 96.44 193 VAL A N 1
ATOM 1477 C CA . VAL A 1 193 ? -59.380 -6.016 72.617 1.00 96.44 193 VAL A CA 1
ATOM 1478 C C . VAL A 1 193 ? -59.116 -6.090 74.123 1.00 96.44 193 VAL A C 1
ATOM 1480 O O . VAL A 1 193 ? -60.023 -5.842 74.913 1.00 96.44 193 VAL A O 1
ATOM 1483 N N . ARG A 1 194 ? -57.861 -6.313 74.541 1.00 94.75 194 ARG A N 1
ATOM 1484 C CA . ARG A 1 194 ? -57.491 -6.311 75.969 1.00 94.75 194 ARG A CA 1
ATOM 1485 C C . ARG A 1 194 ? -57.783 -4.982 76.661 1.00 94.75 194 ARG A C 1
ATOM 1487 O O . ARG A 1 194 ? -58.174 -4.981 77.824 1.00 94.75 194 ARG A O 1
ATOM 1494 N N . SER A 1 195 ? -57.586 -3.851 75.982 1.00 93.50 195 SER A N 1
ATOM 1495 C CA . SER A 1 195 ? -57.892 -2.535 76.552 1.00 93.50 195 SER A CA 1
ATOM 1496 C C . SER A 1 195 ? -59.394 -2.356 76.788 1.00 93.50 195 SER A C 1
ATOM 1498 O O . SER A 1 195 ? -59.789 -1.879 77.849 1.00 93.50 195 SER A O 1
ATOM 1500 N N . GLU A 1 196 ? -60.234 -2.818 75.856 1.00 95.44 196 GLU A N 1
ATOM 1501 C CA . GLU A 1 196 ? -61.691 -2.793 75.997 1.00 95.44 196 GLU A CA 1
ATOM 1502 C C . GLU A 1 196 ? -62.161 -3.726 77.122 1.00 95.44 196 GLU A C 1
ATOM 1504 O O . GLU A 1 196 ? -63.043 -3.364 77.903 1.00 95.44 196 GLU A O 1
ATOM 1509 N N . GLU A 1 197 ? -61.563 -4.913 77.243 1.00 94.50 197 GLU A N 1
ATOM 1510 C CA . GLU A 1 197 ? -61.821 -5.855 78.340 1.00 94.50 197 GLU A CA 1
ATOM 1511 C C . GLU A 1 197 ? -61.423 -5.276 79.699 1.00 94.50 197 GLU A C 1
ATOM 1513 O O . GLU A 1 197 ? -62.215 -5.327 80.640 1.00 94.50 197 GLU A O 1
ATOM 1518 N N . LEU A 1 198 ? -60.236 -4.672 79.804 1.00 93.50 198 LEU A N 1
ATOM 1519 C CA . LEU A 1 198 ? -59.794 -3.988 81.018 1.00 93.50 198 LEU A CA 1
ATOM 1520 C C . LEU A 1 198 ? -60.729 -2.835 81.375 1.00 93.50 198 LEU A C 1
ATOM 1522 O O . LEU A 1 198 ? -61.079 -2.679 82.539 1.00 93.50 198 LEU A O 1
ATOM 1526 N N . GLN A 1 199 ? -61.192 -2.060 80.396 1.00 94.50 199 GLN A N 1
ATOM 1527 C CA . GLN A 1 199 ? -62.127 -0.966 80.644 1.00 94.50 199 GLN A CA 1
ATOM 1528 C C . GLN A 1 199 ? -63.490 -1.476 81.145 1.00 94.50 199 GLN A C 1
ATOM 1530 O O . GLN A 1 199 ? -64.072 -0.899 82.068 1.00 94.50 199 GLN A O 1
ATOM 1535 N N . LYS A 1 200 ? -63.973 -2.612 80.624 1.00 93.88 200 LYS A N 1
ATOM 1536 C CA . LYS A 1 200 ? -65.147 -3.318 81.170 1.00 93.88 200 LYS A CA 1
ATOM 1537 C C . LYS A 1 200 ? -64.899 -3.837 82.590 1.00 93.88 200 LYS A C 1
ATOM 1539 O O . LYS A 1 200 ? -65.754 -3.679 83.453 1.00 93.88 200 LYS A O 1
ATOM 1544 N N . ALA A 1 201 ? -63.732 -4.419 82.859 1.00 92.50 201 ALA A N 1
ATOM 1545 C CA . ALA A 1 201 ? -63.380 -4.917 84.187 1.00 92.50 201 ALA A CA 1
ATOM 1546 C C . ALA A 1 201 ? -63.271 -3.782 85.219 1.00 92.50 201 ALA A C 1
ATOM 1548 O O . ALA A 1 201 ? -63.770 -3.921 86.332 1.00 92.50 201 ALA A O 1
ATOM 1549 N N . VAL A 1 202 ? -62.681 -2.643 84.843 1.00 92.62 202 VAL A N 1
ATOM 1550 C CA . VAL A 1 202 ? -62.582 -1.446 85.693 1.00 92.62 202 VAL A CA 1
ATOM 1551 C C . VAL A 1 202 ? -63.969 -0.893 86.004 1.00 92.62 202 VAL A C 1
ATOM 1553 O O . VAL A 1 202 ? -64.282 -0.682 87.170 1.00 92.62 202 VAL A O 1
ATOM 1556 N N . THR A 1 203 ? -64.831 -0.724 84.998 1.00 93.94 203 THR A N 1
ATOM 1557 C CA . THR A 1 203 ? -66.206 -0.244 85.230 1.00 93.94 203 THR A CA 1
ATOM 1558 C C . THR A 1 203 ? -67.007 -1.201 86.119 1.00 93.94 203 THR A C 1
ATOM 1560 O O . THR A 1 203 ? -67.687 -0.751 87.040 1.00 93.94 203 THR A O 1
ATOM 1563 N N . ALA A 1 204 ? -66.874 -2.518 85.927 1.00 91.94 204 ALA A N 1
ATOM 1564 C CA . ALA A 1 204 ? -67.483 -3.515 86.806 1.00 91.94 204 ALA A CA 1
ATOM 1565 C C . ALA A 1 204 ? -66.943 -3.429 88.248 1.00 91.94 204 ALA A C 1
ATOM 1567 O O . ALA A 1 204 ? -67.724 -3.386 89.201 1.00 91.94 204 ALA A O 1
ATOM 1568 N N . ALA A 1 205 ? -65.623 -3.335 88.424 1.00 88.88 205 ALA A N 1
ATOM 1569 C CA . ALA A 1 205 ? -64.996 -3.189 89.735 1.00 88.88 205 ALA A CA 1
ATOM 1570 C C . ALA A 1 205 ? -65.426 -1.892 90.442 1.00 88.88 205 ALA A C 1
ATOM 1572 O O . ALA A 1 205 ? -65.725 -1.921 91.632 1.00 88.88 205 ALA A O 1
ATOM 1573 N N . GLU A 1 206 ? -65.534 -0.771 89.723 1.00 90.44 206 GLU A N 1
ATOM 1574 C CA . GLU A 1 206 ? -66.068 0.485 90.262 1.00 90.44 206 GLU A CA 1
ATOM 1575 C C . GLU A 1 206 ? -67.523 0.342 90.724 1.00 90.44 206 GLU A C 1
ATOM 1577 O O . GLU A 1 206 ? -67.885 0.865 91.779 1.00 90.44 206 GLU A O 1
ATOM 1582 N N . THR A 1 207 ? -68.369 -0.372 89.971 1.00 89.94 207 THR A N 1
ATOM 1583 C CA . THR A 1 207 ? -69.757 -0.628 90.392 1.00 89.94 207 THR A CA 1
ATOM 1584 C C . THR A 1 207 ? -69.837 -1.521 91.626 1.00 89.94 207 THR A C 1
ATOM 1586 O O . THR A 1 207 ? -70.564 -1.186 92.559 1.00 89.94 207 THR A O 1
ATOM 1589 N N . ALA A 1 208 ? -69.036 -2.587 91.694 1.00 87.62 208 ALA A N 1
ATOM 1590 C CA . ALA A 1 208 ? -68.950 -3.448 92.871 1.00 87.62 208 ALA A CA 1
ATOM 1591 C C . ALA A 1 208 ? -68.394 -2.686 94.087 1.00 87.62 208 ALA A C 1
ATOM 1593 O O . ALA A 1 208 ? -68.889 -2.828 95.202 1.00 87.62 208 ALA A O 1
ATOM 1594 N N . ALA A 1 209 ? -67.408 -1.808 93.887 1.00 85.19 209 ALA A N 1
ATOM 1595 C CA . ALA A 1 209 ? -66.877 -0.944 94.939 1.00 85.19 209 ALA A CA 1
ATOM 1596 C C . ALA A 1 209 ? -67.932 0.050 95.461 1.00 85.19 209 ALA A C 1
ATOM 1598 O O . ALA A 1 209 ? -67.988 0.322 96.659 1.00 85.19 209 ALA A O 1
ATOM 1599 N N . LYS A 1 210 ? -68.798 0.584 94.588 1.00 86.38 210 LYS A N 1
ATOM 1600 C CA . LYS A 1 210 ? -69.937 1.420 95.005 1.00 86.38 210 LYS A CA 1
ATOM 1601 C C . LYS A 1 210 ? -70.960 0.616 95.804 1.00 86.38 210 LYS A C 1
ATOM 1603 O O . LYS A 1 210 ? -71.325 1.057 96.886 1.00 86.38 210 LYS A O 1
ATOM 1608 N N . GLN A 1 211 ? -71.347 -0.565 95.323 1.00 84.81 211 GLN A N 1
ATOM 1609 C CA . GLN A 1 211 ? -72.279 -1.457 96.021 1.00 84.81 211 GLN A CA 1
ATOM 1610 C C . GLN A 1 211 ? -71.748 -1.871 97.394 1.00 84.81 211 GLN A C 1
ATOM 1612 O O . GLN A 1 211 ? -72.426 -1.675 98.391 1.00 84.81 211 GLN A O 1
ATOM 1617 N N . THR A 1 212 ? -70.502 -2.336 97.482 1.00 81.12 212 THR A N 1
ATOM 1618 C CA . THR A 1 212 ? -69.877 -2.690 98.770 1.00 81.12 212 THR A CA 1
ATOM 1619 C C . THR A 1 212 ? -69.765 -1.491 99.713 1.00 81.12 212 THR A C 1
ATOM 1621 O O . THR A 1 212 ? -69.910 -1.640 100.923 1.00 81.12 212 THR A O 1
ATOM 1624 N N . ARG A 1 213 ? -69.547 -0.274 99.195 1.00 82.75 213 ARG A N 1
ATOM 1625 C CA . ARG A 1 213 ? -69.569 0.954 100.004 1.00 82.75 213 ARG A CA 1
ATOM 1626 C C . ARG A 1 213 ? -70.973 1.288 100.507 1.00 82.75 213 ARG A C 1
ATOM 1628 O O . ARG A 1 213 ? -71.106 1.676 101.663 1.00 82.75 213 ARG A O 1
ATOM 1635 N N . GLU A 1 214 ? -71.995 1.140 99.670 1.00 83.56 214 GLU A N 1
ATOM 1636 C CA . GLU A 1 214 ? -73.401 1.297 100.059 1.00 83.56 214 GLU A CA 1
ATOM 1637 C C . GLU A 1 214 ? -73.816 0.242 101.095 1.00 83.56 214 GLU A C 1
ATOM 1639 O O . GLU A 1 214 ? -74.432 0.589 102.099 1.00 83.56 214 GLU A O 1
ATOM 1644 N N . GLU A 1 215 ? -73.408 -1.016 100.917 1.00 80.00 215 GLU A N 1
ATOM 1645 C CA . GLU A 1 215 ? -73.609 -2.109 101.874 1.00 80.00 215 GLU A CA 1
ATOM 1646 C C . GLU A 1 215 ? -72.895 -1.842 103.202 1.00 80.00 215 GLU A C 1
ATOM 1648 O O . GLU A 1 215 ? -73.481 -2.039 104.264 1.00 80.00 215 GLU A O 1
ATOM 1653 N N . LEU A 1 216 ? -71.658 -1.336 103.175 1.00 74.44 216 LEU A N 1
ATOM 1654 C CA . LEU A 1 216 ? -70.935 -0.930 104.382 1.00 74.44 216 LEU A CA 1
ATOM 1655 C C . LEU A 1 216 ? -71.619 0.241 105.096 1.00 74.44 216 LEU A C 1
ATOM 1657 O O . LEU A 1 216 ? -71.670 0.253 106.323 1.00 74.44 216 LEU A O 1
ATOM 1661 N N . GLU A 1 217 ? -72.148 1.226 104.370 1.00 77.25 217 GLU A N 1
ATOM 1662 C CA . GLU A 1 217 ? -72.924 2.328 104.958 1.00 77.25 217 GLU A CA 1
ATOM 1663 C C . GLU A 1 217 ? -74.265 1.842 105.533 1.00 77.25 217 GLU A C 1
ATOM 1665 O O . GLU A 1 217 ? -74.664 2.276 106.616 1.00 77.25 217 GLU A O 1
ATOM 1670 N N . ALA A 1 218 ? -74.934 0.899 104.865 1.00 75.75 218 ALA A N 1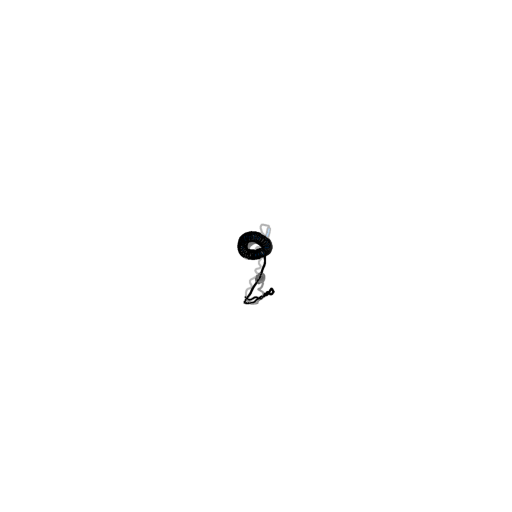
ATOM 1671 C CA . ALA A 1 218 ? -76.138 0.251 105.375 1.00 75.75 218 ALA A CA 1
ATOM 1672 C C . ALA A 1 218 ? -75.843 -0.558 106.648 1.00 75.75 218 ALA A C 1
ATOM 1674 O O . ALA A 1 218 ? -76.543 -0.393 107.642 1.00 75.75 218 ALA A O 1
ATOM 1675 N N . LEU A 1 219 ? -74.767 -1.351 106.664 1.00 71.12 219 LEU A N 1
ATOM 1676 C CA . LEU A 1 219 ? -74.304 -2.090 107.842 1.00 71.12 219 LEU A CA 1
ATOM 1677 C C . LEU A 1 219 ? -73.908 -1.160 108.994 1.00 71.12 219 LEU A C 1
ATOM 1679 O O . LEU A 1 219 ? -74.219 -1.440 110.145 1.00 71.12 219 LEU A O 1
ATOM 1683 N N . LYS A 1 220 ? -73.259 -0.023 108.720 1.00 73.31 220 LYS A N 1
ATOM 1684 C CA . LYS A 1 220 ? -72.987 0.984 109.758 1.00 73.31 220 LYS A CA 1
ATOM 1685 C C . LYS A 1 220 ? -74.278 1.554 110.340 1.00 73.31 220 LYS A C 1
ATOM 1687 O O . LYS A 1 220 ? -74.362 1.706 111.553 1.00 73.31 220 LYS A O 1
ATOM 1692 N N . LYS A 1 221 ? -75.286 1.843 109.508 1.00 71.38 221 LYS A N 1
ATOM 1693 C CA . LYS A 1 221 ? -76.606 2.289 109.981 1.00 71.38 221 LYS A CA 1
ATOM 1694 C C . LYS A 1 221 ? -77.312 1.227 110.818 1.00 71.38 221 LYS A C 1
ATOM 1696 O O . LYS A 1 221 ? -77.824 1.573 111.874 1.00 71.38 221 LYS A O 1
ATOM 1701 N N . THR A 1 222 ? -77.296 -0.041 110.410 1.00 68.69 222 THR A N 1
ATOM 1702 C CA . THR A 1 222 ? -77.913 -1.117 111.201 1.00 68.69 222 THR A CA 1
ATOM 1703 C C . THR A 1 222 ? -77.152 -1.397 112.497 1.00 68.69 222 THR A C 1
ATOM 1705 O O . THR A 1 222 ? -77.771 -1.696 113.511 1.00 68.69 222 THR A O 1
ATOM 1708 N N . VAL A 1 223 ? -75.824 -1.244 112.523 1.00 66.00 223 VAL A N 1
ATOM 1709 C CA . VAL A 1 223 ? -75.022 -1.314 113.758 1.00 66.00 223 VAL A CA 1
ATOM 1710 C C . VAL A 1 223 ? -75.303 -0.123 114.683 1.00 66.00 223 VAL A C 1
ATOM 1712 O O . VAL A 1 223 ? -75.390 -0.309 115.894 1.00 66.00 223 VAL A O 1
ATOM 1715 N N . GLU A 1 224 ? -75.490 1.084 114.146 1.00 63.31 224 GLU A N 1
ATOM 1716 C CA . GLU A 1 224 ? -75.924 2.265 114.912 1.00 63.31 224 GLU A CA 1
ATOM 1717 C C . GLU A 1 224 ? -77.371 2.131 115.431 1.00 63.31 224 GLU A C 1
ATOM 1719 O O . GLU A 1 224 ? -77.666 2.555 116.547 1.00 63.31 224 GLU A O 1
ATOM 1724 N N . GLU A 1 225 ? -78.272 1.500 114.672 1.00 59.53 225 GLU A N 1
ATOM 1725 C CA . GLU A 1 225 ? -79.641 1.183 115.107 1.00 59.53 225 GLU A CA 1
ATOM 1726 C C . GLU A 1 225 ? -79.664 0.068 116.165 1.00 59.53 225 GLU A C 1
ATOM 1728 O O . GLU A 1 225 ? -80.359 0.203 117.170 1.00 59.53 225 GLU A O 1
ATOM 1733 N N . ASN A 1 226 ? -78.830 -0.967 116.027 1.00 57.12 226 ASN A N 1
ATOM 1734 C CA . ASN A 1 226 ? -78.679 -2.022 117.036 1.00 57.12 226 ASN A CA 1
ATOM 1735 C C . ASN A 1 226 ? -77.995 -1.515 118.317 1.00 57.12 226 ASN A C 1
ATOM 1737 O O . ASN A 1 226 ? -78.344 -1.957 119.407 1.00 57.12 226 ASN A O 1
ATOM 1741 N N . LYS A 1 227 ? -77.102 -0.518 118.234 1.00 52.62 227 LYS A N 1
ATOM 1742 C CA . LYS A 1 227 ? -76.573 0.193 119.416 1.00 52.62 227 LYS A CA 1
ATOM 1743 C C . LYS A 1 227 ? -77.618 1.042 120.145 1.00 52.62 227 LYS A C 1
ATOM 1745 O O . LYS A 1 227 ? -77.424 1.339 121.317 1.00 52.62 227 LYS A O 1
ATOM 1750 N N . LYS A 1 228 ? -78.713 1.435 119.485 1.00 47.41 228 LYS A N 1
ATOM 1751 C CA . LYS A 1 228 ? -79.850 2.129 120.119 1.00 47.41 228 LYS A CA 1
ATOM 1752 C C . LYS A 1 228 ? -80.912 1.174 120.676 1.00 47.41 228 LYS A C 1
ATOM 1754 O O . LYS A 1 228 ? -81.819 1.639 121.358 1.00 47.41 228 LYS A O 1
ATOM 1759 N N . ALA A 1 229 ? -80.804 -0.125 120.398 1.00 41.53 229 ALA A N 1
ATOM 1760 C CA . ALA A 1 229 ? -81.753 -1.148 120.835 1.00 41.53 229 ALA A CA 1
ATOM 1761 C C . ALA A 1 229 ? -81.240 -2.031 121.990 1.00 41.53 229 ALA A C 1
ATOM 1763 O O . ALA A 1 229 ? -82.011 -2.840 122.495 1.00 41.53 229 ALA A O 1
ATOM 1764 N N . ASP A 1 230 ? -79.990 -1.865 122.438 1.00 40.31 230 ASP A N 1
ATOM 1765 C CA . ASP A 1 230 ? -79.377 -2.731 123.455 1.00 40.31 230 ASP A CA 1
ATOM 1766 C C . ASP A 1 230 ? -78.821 -1.932 124.654 1.00 40.31 230 ASP A C 1
ATOM 1768 O O . ASP A 1 230 ? -77.623 -1.881 12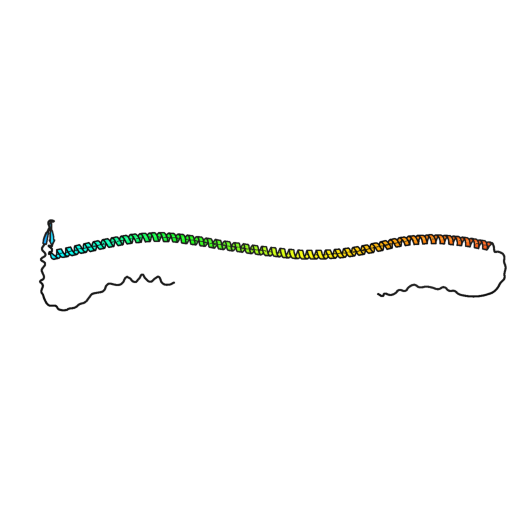4.928 1.00 40.31 230 ASP A O 1
ATOM 1772 N N . GLU A 1 231 ? -79.730 -1.274 125.380 1.00 35.84 231 GLU A N 1
ATOM 1773 C CA . GLU A 1 231 ? -79.568 -0.961 126.805 1.00 35.84 231 GLU A CA 1
ATOM 1774 C C . GLU A 1 231 ? -80.566 -1.819 127.603 1.00 35.84 231 GLU A C 1
ATOM 1776 O O . GLU A 1 231 ? -81.658 -1.359 127.919 1.00 35.84 231 GLU A O 1
ATOM 1781 N N . THR A 1 232 ? -80.237 -3.080 127.920 1.00 34.34 232 THR A N 1
ATOM 1782 C CA . THR A 1 232 ? -80.613 -3.743 129.197 1.00 34.34 232 THR A CA 1
ATOM 1783 C C . THR A 1 232 ? -79.914 -5.111 129.385 1.00 34.34 232 THR A C 1
ATOM 1785 O O . THR A 1 232 ? -80.268 -6.118 128.789 1.00 34.34 232 THR A O 1
ATOM 1788 N N . LYS A 1 233 ? -78.913 -5.107 130.279 1.00 36.72 233 LYS A N 1
ATOM 1789 C CA . LYS A 1 233 ? -78.151 -6.202 130.956 1.00 36.72 233 LYS A CA 1
ATOM 1790 C C . LYS A 1 233 ? -79.010 -7.341 131.587 1.00 36.72 233 LYS A C 1
ATOM 1792 O O . LYS A 1 233 ? -80.202 -7.084 131.747 1.00 36.72 233 LYS A O 1
ATOM 1797 N N . PRO A 1 234 ? -78.452 -8.455 132.175 1.00 50.34 234 PRO A N 1
ATOM 1798 C CA . PRO A 1 234 ? -77.037 -8.910 132.351 1.00 50.34 234 PRO A CA 1
ATOM 1799 C C . PRO A 1 234 ? -76.725 -10.449 132.182 1.00 50.34 234 PRO A C 1
ATOM 1801 O O . PRO A 1 234 ? -77.638 -11.250 132.057 1.00 50.34 234 PRO A O 1
ATOM 1804 N N . ALA A 1 235 ? -75.413 -10.799 132.226 1.00 33.00 235 ALA A N 1
ATOM 1805 C CA . ALA A 1 235 ? -74.662 -11.964 132.815 1.00 33.00 235 ALA A CA 1
ATOM 1806 C C . ALA A 1 235 ? -75.306 -13.386 132.919 1.00 33.00 235 ALA A C 1
ATOM 1808 O O . ALA A 1 235 ? -76.453 -13.494 133.327 1.00 33.00 235 ALA A O 1
ATOM 1809 N N . ASP A 1 236 ? -74.662 -14.542 132.642 1.00 34.16 236 ASP A N 1
ATOM 1810 C CA . ASP A 1 236 ? -73.340 -15.089 133.072 1.00 34.16 236 ASP A CA 1
ATOM 1811 C C . ASP A 1 236 ? -72.916 -16.384 132.257 1.00 34.16 236 ASP A C 1
ATOM 1813 O O . ASP A 1 236 ? -73.721 -16.858 131.454 1.00 34.16 236 ASP A O 1
ATOM 1817 N N . PRO A 1 237 ? -71.685 -16.960 132.426 1.00 55.19 237 PRO A N 1
ATOM 1818 C CA . PRO A 1 237 ? -70.938 -17.885 131.509 1.00 55.19 237 PRO A CA 1
ATOM 1819 C C . PRO A 1 237 ? -70.869 -19.376 132.018 1.00 55.19 237 PRO A C 1
ATOM 1821 O O . PRO A 1 237 ? -71.738 -19.692 132.831 1.00 55.19 237 PRO A O 1
ATOM 1824 N N . PRO A 1 238 ? -69.901 -20.314 131.701 1.00 58.25 238 PRO A N 1
ATOM 1825 C CA . PRO A 1 238 ? -68.745 -20.397 130.749 1.00 58.25 238 PRO A CA 1
ATOM 1826 C C . PRO A 1 238 ? -68.469 -21.792 130.044 1.00 58.25 238 PRO A C 1
ATOM 1828 O O . PRO A 1 238 ? -69.219 -22.745 130.229 1.00 58.25 238 PRO A O 1
ATOM 1831 N N . GLN A 1 239 ? -67.302 -21.888 129.347 1.00 36.47 239 GLN A N 1
ATOM 1832 C CA . GLN A 1 239 ? -66.450 -23.055 128.918 1.00 36.47 239 GLN A CA 1
ATOM 1833 C C . GLN A 1 239 ? -66.673 -23.661 127.504 1.00 36.47 239 GLN A C 1
ATOM 1835 O O . GLN A 1 239 ? -67.810 -23.783 127.077 1.00 36.47 239 GLN A O 1
ATOM 1840 N N . GLU A 1 240 ? -65.688 -24.101 126.691 1.00 30.55 240 GLU A N 1
ATOM 1841 C CA . GLU A 1 240 ? -64.207 -24.229 126.717 1.00 30.55 240 GLU A CA 1
ATOM 1842 C C . GLU A 1 240 ? -63.687 -24.572 125.283 1.00 30.55 240 GLU A C 1
ATOM 1844 O O . GLU A 1 240 ? -64.448 -25.122 124.489 1.00 30.55 240 GLU A O 1
ATOM 1849 N N . GLY A 1 241 ? -62.393 -24.328 124.990 1.00 31.80 241 GLY A N 1
ATOM 1850 C CA . GLY A 1 241 ? -61.612 -24.920 123.869 1.00 31.80 241 GLY A CA 1
ATOM 1851 C C . GLY A 1 241 ? -61.197 -23.944 122.744 1.00 31.80 241 GLY A C 1
ATOM 1852 O O . GLY A 1 241 ? -62.035 -23.565 121.936 1.00 31.80 241 GLY A O 1
ATOM 1853 N N . THR A 1 242 ? -59.993 -23.338 122.769 1.00 35.16 242 THR A N 1
ATOM 1854 C CA . THR A 1 242 ? -58.734 -23.726 122.048 1.00 35.16 242 THR A CA 1
ATOM 1855 C C . THR A 1 242 ? -58.915 -23.877 120.521 1.00 35.16 242 THR A C 1
ATOM 1857 O O . THR A 1 242 ? -59.800 -24.607 120.100 1.00 35.16 242 THR A O 1
ATOM 1860 N N . THR A 1 243 ? -58.149 -23.246 119.618 1.00 33.03 243 THR A N 1
ATOM 1861 C CA . THR A 1 243 ? -56.674 -23.159 119.535 1.00 33.03 243 THR A CA 1
ATOM 1862 C C . THR A 1 243 ? -56.239 -22.057 118.537 1.00 33.03 243 THR A C 1
ATOM 1864 O O . THR A 1 243 ? -57.033 -21.616 117.709 1.00 33.03 243 THR A O 1
ATOM 1867 N N . GLU A 1 244 ? -54.978 -21.641 118.682 1.00 38.25 244 GLU A N 1
ATOM 1868 C CA . GLU A 1 244 ? -54.061 -20.797 117.878 1.00 38.25 244 GLU A CA 1
ATOM 1869 C C . GLU A 1 244 ? -54.239 -20.878 116.336 1.00 38.25 244 GLU A C 1
ATOM 1871 O O . GLU A 1 244 ? -54.793 -21.839 115.823 1.00 38.25 244 GLU A O 1
ATOM 1876 N N . GLU A 1 245 ? -53.832 -19.917 115.493 1.00 32.50 245 GLU A N 1
ATOM 1877 C CA . GLU A 1 245 ? -52.462 -19.409 115.324 1.00 32.50 245 GLU A CA 1
ATOM 1878 C C . GLU A 1 245 ? -52.463 -18.202 114.342 1.00 32.50 245 GLU A C 1
ATOM 1880 O O . GLU A 1 245 ? -53.089 -18.228 113.282 1.00 32.50 245 GLU A O 1
ATOM 1885 N N . GLN A 1 246 ? -51.757 -17.125 114.694 1.00 43.19 246 GLN A N 1
ATOM 1886 C CA . GLN A 1 246 ? -51.164 -16.144 113.761 1.00 43.19 246 GLN A CA 1
ATOM 1887 C C . GLN A 1 246 ? -49.794 -16.711 113.299 1.00 43.19 246 GLN A C 1
ATOM 1889 O O . GLN A 1 246 ? -49.260 -17.502 114.071 1.00 43.19 246 GLN A O 1
ATOM 1894 N N . PRO A 1 247 ? -49.127 -16.287 112.189 1.00 51.94 247 PRO A N 1
ATOM 1895 C CA . PRO A 1 247 ? -48.944 -14.869 111.879 1.00 51.94 247 PRO A CA 1
ATOM 1896 C C . PRO A 1 247 ? -48.684 -14.445 110.410 1.00 51.94 247 PRO A C 1
ATOM 1898 O O . PRO A 1 247 ? -48.472 -15.204 109.473 1.00 51.94 247 PRO A O 1
ATOM 1901 N N . LYS A 1 248 ? -48.684 -13.117 110.298 1.00 44.25 248 LYS A N 1
ATOM 1902 C CA . LYS A 1 248 ? -47.989 -12.202 109.377 1.00 44.25 248 LYS A CA 1
ATOM 1903 C C . LYS A 1 248 ? -46.513 -12.587 109.127 1.00 44.25 248 LYS A C 1
ATOM 1905 O O . LYS A 1 248 ? -45.907 -13.122 110.046 1.00 44.25 248 LYS A O 1
ATOM 1910 N N . VAL A 1 249 ? -45.935 -12.196 107.976 1.00 36.25 249 VAL A N 1
ATOM 1911 C CA . VAL A 1 249 ? -44.621 -11.502 107.806 1.00 36.25 249 VAL A CA 1
ATOM 1912 C C . VAL A 1 249 ? -44.211 -11.412 106.312 1.00 36.25 249 VAL A C 1
ATOM 1914 O O . VAL A 1 249 ? -44.421 -12.350 105.555 1.00 36.25 249 VAL A O 1
ATOM 1917 N N . GLU A 1 250 ? -43.729 -10.211 105.945 1.00 37.09 250 GLU A N 1
ATOM 1918 C CA . GLU A 1 250 ? -42.675 -9.772 104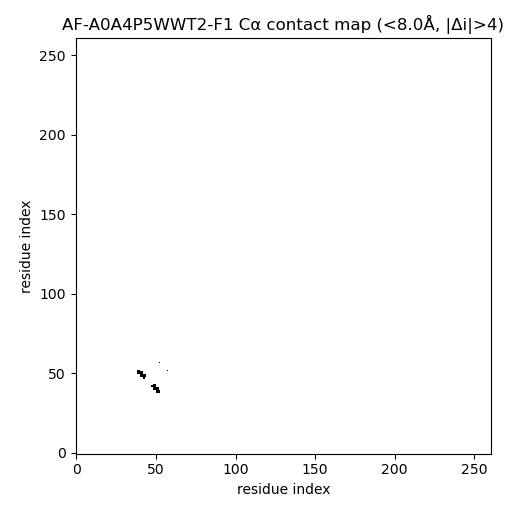.984 1.00 37.09 250 GLU A CA 1
ATOM 1919 C C . GLU A 1 250 ? -42.259 -10.726 103.841 1.00 37.09 250 GLU A C 1
ATOM 1921 O O . GLU A 1 250 ? -42.076 -11.912 104.042 1.00 37.09 250 GLU A O 1
ATOM 1926 N N . GLY A 1 251 ? -42.079 -10.301 102.588 1.00 40.31 251 GLY A N 1
ATOM 1927 C CA . GLY A 1 251 ? -41.126 -9.296 102.107 1.00 40.31 251 GLY A CA 1
ATOM 1928 C C . GLY A 1 251 ? -40.335 -9.889 100.916 1.00 40.31 251 GLY A C 1
ATOM 1929 O O . GLY A 1 251 ? -40.314 -11.099 100.741 1.00 40.31 251 GLY A O 1
ATOM 1930 N N . GLU A 1 252 ? -39.702 -9.021 100.119 1.00 34.09 252 GLU A N 1
ATOM 1931 C CA . GLU A 1 252 ? -38.653 -9.296 99.104 1.00 34.09 252 GLU A CA 1
ATOM 1932 C C . GLU A 1 252 ? -39.007 -9.781 97.668 1.00 34.09 252 GLU A C 1
ATOM 1934 O O . GLU A 1 252 ? -39.310 -10.932 97.372 1.00 34.09 252 GLU A O 1
ATOM 1939 N N . LYS A 1 253 ? -38.821 -8.839 96.727 1.00 40.78 253 LYS A N 1
ATOM 1940 C CA . LYS A 1 253 ? -38.207 -9.003 95.383 1.00 40.78 253 LYS A CA 1
ATOM 1941 C C . LYS A 1 253 ? -36.689 -9.292 95.551 1.00 40.78 253 LYS A C 1
ATOM 1943 O O . LYS A 1 253 ? -36.187 -8.962 96.621 1.00 40.78 253 LYS A O 1
ATOM 1948 N N . PRO A 1 254 ? -35.877 -9.532 94.492 1.00 64.38 254 PRO A N 1
ATOM 1949 C CA . PRO A 1 254 ? -36.041 -10.259 93.219 1.00 64.38 254 PRO A CA 1
ATOM 1950 C C . PRO A 1 254 ? -34.933 -11.335 93.011 1.00 64.38 254 PRO A C 1
ATOM 1952 O O . PRO A 1 254 ? -33.890 -11.280 93.652 1.00 64.38 254 PRO A O 1
ATOM 1955 N N . ALA A 1 255 ? -35.072 -12.231 92.024 1.00 38.31 255 ALA A N 1
ATOM 1956 C CA . ALA A 1 255 ? -33.916 -12.934 91.442 1.00 38.31 255 ALA A CA 1
ATOM 1957 C C . ALA A 1 255 ? -34.167 -13.376 89.984 1.00 38.31 255 ALA A C 1
ATOM 1959 O O . ALA A 1 255 ? -34.921 -14.308 89.720 1.00 38.31 255 ALA A O 1
ATOM 1960 N N . GLU A 1 256 ? -33.504 -12.696 89.047 1.00 41.50 256 GLU A N 1
ATOM 1961 C CA . GLU A 1 256 ? -32.829 -13.339 87.901 1.00 41.50 256 GLU A CA 1
ATOM 1962 C C . GLU A 1 256 ? -31.648 -14.179 88.452 1.00 41.50 256 GLU A C 1
ATOM 1964 O O . GLU A 1 256 ? -31.183 -13.842 89.547 1.00 41.50 256 GLU A O 1
ATOM 1969 N N . PRO A 1 257 ? -31.102 -15.215 87.764 1.00 58.38 257 PRO A N 1
ATOM 1970 C CA . PRO A 1 257 ? -30.554 -15.064 86.407 1.00 58.38 257 PRO A CA 1
ATOM 1971 C C . PRO A 1 257 ? -30.571 -16.323 85.495 1.00 58.38 257 PRO A C 1
ATOM 1973 O O . PRO A 1 257 ? -30.942 -17.420 85.898 1.00 58.38 257 PRO A O 1
ATOM 1976 N N . ALA A 1 258 ? -30.013 -16.114 84.292 1.00 44.72 258 ALA A N 1
ATOM 1977 C CA . ALA A 1 258 ? -29.175 -17.031 83.497 1.00 44.72 258 ALA A CA 1
ATOM 1978 C C . ALA A 1 258 ? -29.778 -17.679 82.230 1.00 44.72 258 ALA A C 1
ATOM 1980 O O . ALA A 1 258 ? -30.480 -18.681 82.262 1.00 44.72 258 ALA A O 1
ATOM 1981 N N . ALA A 1 259 ? -29.394 -17.078 81.097 1.00 48.31 259 ALA A N 1
ATOM 1982 C CA . ALA A 1 259 ? -28.707 -17.680 79.948 1.00 48.31 259 ALA A CA 1
ATOM 1983 C C . ALA A 1 259 ? -28.664 -19.220 79.811 1.00 48.31 259 ALA A C 1
ATOM 1985 O O . ALA A 1 259 ? -28.193 -19.913 80.711 1.00 48.31 259 ALA A O 1
ATOM 1986 N N . GLY A 1 260 ? -28.943 -19.714 78.595 1.00 47.47 260 GLY A N 1
ATOM 1987 C CA . GLY A 1 260 ? -28.402 -20.997 78.127 1.00 47.47 260 GLY A CA 1
ATOM 1988 C C . GLY A 1 260 ? -29.155 -21.685 76.984 1.00 47.47 260 GLY A C 1
ATOM 1989 O O . GLY A 1 260 ? -29.884 -22.636 77.254 1.00 47.47 260 GLY A O 1
ATOM 1990 N N . ASN A 1 261 ? -28.904 -21.222 75.748 1.00 43.84 261 ASN A N 1
ATOM 1991 C CA . ASN A 1 261 ? -28.786 -21.931 74.447 1.00 43.84 261 ASN A CA 1
ATOM 1992 C C . ASN A 1 261 ? -29.495 -21.233 73.285 1.00 43.84 261 ASN A C 1
ATOM 1994 O O . ASN A 1 261 ? -30.729 -21.058 73.351 1.00 43.84 261 ASN A O 1
#

Foldseek 3Di:
DDDDDPDDPPDPDDDDDDDDDDDDDDDDDDPPDPPPPPFDWDQDPVRDIHTDDDPVVVVVVVVVVVVVVVVVVVVVVVVVVVVVVVVVVVVVVVVVVVVVVVVVVVVVVVVVVVVVVVVVVVVVVVVVVVVVVVVVVVVVVVVVVVVVVVVVVVVVVVVVVVVVVVVVVVVVVVVVVVVVVVVVVVVVVVVVVVVVVVVVVVVVVVVVVVVVVVVVVVVVVVVVVVVVVDPDDDDDDDDDDDDDDDDDDDDDDDDDDDDDD